Protein AF-A0A965U4A7-F1 (afdb_monomer_lite)

Secondary structure (DSSP, 8-state):
--HHHHHHHHHHHHHHHHHTT-S-TTTT-----SSSPPPPHHHHHHHHH--SSS-HHHHHHHHHHHHHHHHHHHHHS-HHHHHHHHHHHGGG---SS-HHHHHHHHHHHHHS--SS-----SSPTTSEEEEEETTEEEEEE-HHHHHHHHHHHHH---SPP-----PPPPS-SS-SS---EE-TTS-EE-EETTEE---PPPPS------TT-EEEETTEEEEE-TTS-EE-TT--EEE-TTS-----

Foldseek 3Di:
DAPVLLVQLLVLQLVVCVVVVNPDSNVQRDDDHPDDDDHDPSSLVSSLPRDPPDHVVVSVVSVQVSVFVVVVVLLVDDPVVVVVVCVVCVVVDDDPQDPVNVVVVVVVVSVPPDPTDDDDDPPDPPQWDWDDDLNDIDTHGDPQVSVQVVCCVPPVDNPRPDPPPPDDDDPDDQDPDWDWDADPVRDIWTDDPRDGDPDHDDDSDPPPQDFFDWDADPNFIWGQHPQRFTAGPVRDGPGHHPRDDDDD

Sequence (248 aa):
MSAEEISAANDCIAGLNKQRGIADLWDGFIFAEAGNVKLTGKQALGYSRIRKIDSDFSRGKRQFKVLNAVFAQFKAAGLSKQYKLLDKILPLVETDITNARILECATNALSLNTKGLLYYRVPVEGLYKSGKWERSFVFLMDMPANALALHQFLFDSQEEADEAKVLSPGASLPPRTPSIYLGEDGNYYSYATGQIVPGQTPDPAQADAYVGQTYTVNGVTVTVDAAGNLVDQSGNIVAAAGTWQFQQ

Radius of gyration: 25.96 Å; chains: 1; bounding box: 80×44×46 Å

pLDDT: mean 70.94, std 19.44, range [30.75, 94.5]

Structure (mmCIF, N/CA/C/O backbone):
data_AF-A0A965U4A7-F1
#
_entry.id   AF-A0A965U4A7-F1
#
loop_
_atom_site.group_PDB
_atom_site.id
_atom_site.type_symbol
_atom_site.label_atom_id
_atom_site.label_alt_id
_atom_site.label_comp_id
_atom_site.label_asym_id
_atom_site.label_entity_id
_atom_site.label_seq_id
_atom_site.pdbx_PDB_ins_code
_atom_site.Cartn_x
_atom_site.Cartn_y
_atom_site.Cartn_z
_atom_site.occupancy
_atom_site.B_iso_or_equiv
_atom_site.auth_seq_id
_atom_site.auth_comp_id
_atom_site.auth_asym_id
_atom_site.auth_atom_id
_atom_site.pdbx_PDB_model_num
ATOM 1 N N . MET A 1 1 ? -7.671 1.312 -14.589 1.00 87.69 1 MET A N 1
ATOM 2 C CA . MET A 1 1 ? -6.253 1.149 -14.934 1.00 87.69 1 MET A CA 1
ATOM 3 C C . MET A 1 1 ? -6.071 1.654 -16.343 1.00 87.69 1 MET A C 1
ATOM 5 O O . MET A 1 1 ? -6.941 1.358 -17.155 1.00 87.69 1 MET A O 1
ATOM 9 N N . SER A 1 2 ? -5.028 2.430 -16.619 1.00 90.88 2 SER A N 1
ATOM 10 C CA . SER A 1 2 ? -4.672 2.803 -17.995 1.00 90.88 2 SER A CA 1
ATOM 11 C C . SER A 1 2 ? -3.930 1.663 -18.708 1.00 90.88 2 SER A C 1
ATOM 13 O O . SER A 1 2 ? -3.526 0.688 -18.068 1.00 90.88 2 SER A O 1
ATOM 15 N N . ALA A 1 3 ? -3.747 1.776 -20.026 1.00 89.50 3 ALA A N 1
ATOM 16 C CA . ALA A 1 3 ? -2.963 0.810 -20.797 1.00 89.50 3 ALA A CA 1
ATOM 17 C C . ALA A 1 3 ? -1.492 0.784 -20.336 1.00 89.50 3 ALA A C 1
ATOM 19 O O . ALA A 1 3 ? -0.894 -0.283 -20.194 1.00 89.50 3 ALA A O 1
ATOM 20 N N . GLU A 1 4 ? -0.938 1.949 -20.000 1.00 90.31 4 GLU A N 1
ATOM 21 C CA . GLU A 1 4 ? 0.413 2.104 -19.455 1.00 90.31 4 GLU A CA 1
ATOM 22 C C . GLU A 1 4 ? 0.537 1.440 -18.079 1.00 90.31 4 GLU A C 1
ATOM 24 O O . GLU A 1 4 ? 1.529 0.765 -17.807 1.00 90.31 4 GLU A O 1
ATOM 29 N N . GLU A 1 5 ? -0.480 1.568 -17.218 1.00 90.69 5 GLU A N 1
ATOM 30 C CA . GLU A 1 5 ? -0.511 0.881 -15.921 1.00 90.69 5 GLU A CA 1
ATOM 31 C C . GLU A 1 5 ? -0.576 -0.642 -16.076 1.00 90.69 5 GLU A C 1
ATOM 33 O O . GLU A 1 5 ? 0.037 -1.357 -15.285 1.00 90.69 5 GLU A O 1
ATOM 38 N N . ILE A 1 6 ? -1.298 -1.148 -17.080 1.00 88.81 6 ILE A N 1
ATOM 39 C CA . ILE A 1 6 ? -1.367 -2.585 -17.384 1.00 88.81 6 ILE A CA 1
ATOM 40 C C . ILE A 1 6 ? 0.005 -3.092 -17.839 1.00 88.81 6 ILE A C 1
ATOM 42 O O . ILE A 1 6 ? 0.506 -4.075 -17.290 1.00 88.81 6 ILE A O 1
ATOM 46 N N . SER A 1 7 ? 0.651 -2.387 -18.772 1.00 90.44 7 SER A N 1
ATOM 47 C CA . SER A 1 7 ? 2.000 -2.731 -19.233 1.00 90.44 7 SER A CA 1
ATOM 48 C C . SER A 1 7 ? 3.012 -2.704 -18.084 1.00 90.44 7 SER A C 1
ATOM 50 O O . SER A 1 7 ? 3.744 -3.667 -17.870 1.00 90.44 7 SER A O 1
ATOM 52 N N . ALA A 1 8 ? 3.017 -1.636 -17.282 1.00 88.81 8 ALA A N 1
ATOM 53 C CA . ALA A 1 8 ? 3.949 -1.495 -16.169 1.00 8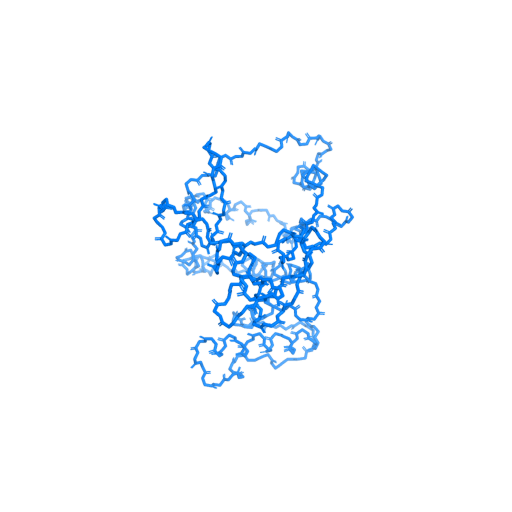8.81 8 ALA A CA 1
ATOM 54 C C . ALA A 1 8 ? 3.681 -2.499 -15.033 1.00 88.81 8 ALA A C 1
ATOM 56 O O . ALA A 1 8 ? 4.618 -2.936 -14.358 1.00 88.81 8 ALA A O 1
ATOM 57 N N . ALA A 1 9 ? 2.422 -2.893 -14.811 1.00 89.12 9 ALA A N 1
ATOM 58 C CA . ALA A 1 9 ? 2.091 -3.979 -13.892 1.00 89.12 9 ALA A CA 1
ATOM 59 C C . ALA A 1 9 ? 2.662 -5.313 -14.392 1.00 89.12 9 ALA A C 1
ATOM 61 O O . ALA A 1 9 ? 3.245 -6.045 -13.592 1.00 89.12 9 ALA A O 1
ATOM 62 N N . ASN A 1 10 ? 2.552 -5.606 -15.692 1.00 87.31 10 ASN A N 1
ATOM 63 C CA . ASN A 1 10 ? 3.102 -6.822 -16.298 1.00 87.31 10 ASN A CA 1
ATOM 64 C C . ASN A 1 10 ? 4.632 -6.877 -16.182 1.00 87.31 10 ASN A C 1
ATOM 66 O O . ASN A 1 10 ? 5.166 -7.913 -15.785 1.00 87.31 10 ASN A O 1
ATOM 70 N N . ASP A 1 11 ? 5.334 -5.756 -16.365 1.00 88.88 11 ASP A N 1
ATOM 71 C CA . ASP A 1 11 ? 6.777 -5.671 -16.089 1.00 88.88 11 ASP A CA 1
ATOM 72 C C . ASP A 1 11 ? 7.112 -6.027 -14.629 1.00 88.88 11 ASP A C 1
ATOM 74 O O . ASP A 1 11 ? 8.058 -6.771 -14.346 1.00 88.88 11 ASP A O 1
ATOM 78 N N . CYS A 1 12 ? 6.323 -5.521 -13.673 1.00 88.06 12 CYS A N 1
ATOM 79 C CA . CYS A 1 12 ? 6.504 -5.843 -12.255 1.00 88.06 12 CYS A CA 1
ATOM 80 C C . CYS A 1 12 ? 6.234 -7.330 -11.966 1.00 88.06 12 CYS A C 1
ATOM 82 O O . CYS A 1 12 ? 6.925 -7.931 -11.137 1.00 88.06 12 CYS A O 1
ATOM 84 N N . ILE A 1 13 ? 5.253 -7.929 -12.647 1.00 84.94 13 ILE A N 1
ATOM 85 C CA . ILE A 1 13 ? 4.908 -9.352 -12.537 1.00 84.94 13 ILE A CA 1
ATOM 86 C C . ILE A 1 13 ? 6.029 -10.227 -13.109 1.00 84.94 13 ILE A C 1
ATOM 88 O O . ILE A 1 13 ? 6.439 -11.186 -12.456 1.00 84.94 13 ILE A O 1
ATOM 92 N N . ALA A 1 14 ? 6.597 -9.865 -14.260 1.00 80.00 14 ALA A N 1
ATOM 93 C CA . ALA A 1 14 ? 7.742 -10.564 -14.835 1.00 80.00 14 ALA A CA 1
ATOM 94 C C . ALA A 1 14 ? 8.952 -10.536 -13.890 1.00 80.00 14 ALA A C 1
ATOM 96 O O . ALA A 1 14 ? 9.585 -11.564 -13.645 1.00 80.00 14 ALA A O 1
ATOM 97 N N . GLY A 1 15 ? 9.238 -9.378 -13.285 1.00 85.88 15 GLY A N 1
ATOM 98 C CA . GLY A 1 15 ? 10.291 -9.252 -12.275 1.00 85.88 15 GLY A CA 1
ATOM 99 C C . GLY A 1 15 ? 10.059 -10.153 -11.055 1.00 85.88 15 GLY A C 1
ATOM 100 O O . GLY A 1 15 ? 10.990 -10.804 -10.582 1.00 85.88 15 GLY A O 1
ATOM 101 N N . LEU A 1 16 ? 8.815 -10.239 -10.573 1.00 85.50 16 LEU A N 1
ATOM 102 C CA . LEU A 1 16 ? 8.413 -11.154 -9.498 1.00 85.50 16 LEU A CA 1
ATOM 103 C C . LEU A 1 16 ? 8.611 -12.626 -9.874 1.00 85.50 16 LEU A C 1
ATOM 105 O O . LEU A 1 16 ? 9.109 -13.401 -9.060 1.00 85.50 16 LEU A O 1
ATOM 109 N N . ASN A 1 17 ? 8.238 -13.003 -11.095 1.00 81.44 17 ASN A N 1
ATOM 110 C CA . ASN A 1 17 ? 8.385 -14.367 -11.599 1.00 81.44 17 ASN A CA 1
ATOM 111 C C . ASN A 1 17 ? 9.852 -14.772 -11.679 1.00 81.44 17 ASN A C 1
ATOM 113 O O . ASN A 1 17 ? 10.222 -15.832 -11.177 1.00 81.44 17 ASN A O 1
ATOM 117 N N . LYS A 1 18 ? 10.701 -13.867 -12.177 1.00 85.75 18 LYS A N 1
ATOM 118 C CA . LYS A 1 18 ? 12.152 -14.055 -12.199 1.00 85.75 18 LYS A CA 1
ATOM 119 C C . LYS A 1 18 ? 12.724 -14.263 -10.794 1.00 85.75 18 LYS A C 1
ATOM 121 O O . LYS A 1 18 ? 13.500 -15.187 -10.587 1.00 85.75 18 LYS A O 1
ATOM 126 N N . GLN A 1 19 ? 12.321 -13.444 -9.818 1.00 86.81 19 GLN A N 1
ATOM 127 C CA . GLN A 1 19 ? 12.772 -13.573 -8.422 1.00 86.81 19 GLN A CA 1
ATOM 128 C C . GLN A 1 19 ? 12.348 -14.895 -7.771 1.00 86.81 19 GLN A C 1
ATOM 130 O O . GLN A 1 19 ? 13.031 -15.385 -6.879 1.00 86.81 19 GLN A O 1
ATOM 135 N N . ARG A 1 20 ? 11.220 -15.463 -8.205 1.00 84.38 20 ARG A N 1
ATOM 136 C CA . ARG A 1 20 ? 10.674 -16.720 -7.682 1.00 84.38 20 ARG A CA 1
ATOM 137 C C . ARG A 1 20 ? 11.109 -17.958 -8.471 1.00 84.38 20 ARG A C 1
ATOM 139 O O . ARG A 1 20 ? 10.659 -19.047 -8.139 1.00 84.38 20 ARG A O 1
ATOM 146 N N . GLY A 1 21 ? 11.944 -17.805 -9.502 1.00 85.94 21 GLY A N 1
ATOM 147 C CA . GLY A 1 21 ? 12.388 -18.919 -10.346 1.00 85.94 21 GLY A CA 1
ATOM 148 C C . GLY A 1 21 ? 11.281 -19.529 -11.214 1.00 85.94 21 GLY A C 1
ATOM 149 O O . GLY A 1 21 ? 11.371 -20.693 -11.589 1.00 85.94 21 GLY A O 1
ATOM 150 N N . ILE A 1 22 ? 10.225 -18.772 -11.522 1.00 82.81 22 ILE A N 1
ATOM 151 C CA . ILE A 1 22 ? 9.152 -19.220 -12.417 1.00 82.81 22 ILE A CA 1
ATOM 152 C C . ILE A 1 22 ? 9.666 -19.138 -13.860 1.00 82.81 22 ILE A C 1
ATOM 154 O O . ILE A 1 22 ? 10.126 -18.077 -14.282 1.00 82.81 22 ILE A O 1
ATOM 158 N N . ALA A 1 23 ? 9.583 -20.249 -14.601 1.00 81.88 23 ALA A N 1
ATOM 159 C CA . ALA A 1 23 ? 10.085 -20.351 -15.975 1.00 81.88 23 ALA A CA 1
ATOM 160 C C . ALA A 1 23 ? 9.389 -19.361 -16.923 1.00 81.88 23 ALA A C 1
ATOM 162 O O . ALA A 1 23 ? 10.040 -18.631 -17.670 1.00 81.88 23 ALA A O 1
ATOM 163 N N . ASP A 1 24 ? 8.064 -19.287 -16.826 1.00 89.00 24 ASP A N 1
ATOM 164 C CA . ASP A 1 24 ? 7.234 -18.425 -17.655 1.00 89.00 24 ASP A CA 1
ATOM 165 C C . ASP A 1 24 ? 7.068 -17.043 -17.018 1.00 89.00 24 ASP A C 1
ATOM 167 O O . ASP A 1 24 ? 6.239 -16.826 -16.131 1.00 89.00 24 ASP A O 1
ATOM 171 N N . LEU A 1 25 ? 7.841 -16.061 -17.488 1.00 83.56 25 LEU A N 1
ATOM 172 C CA . LEU A 1 25 ? 7.771 -14.695 -16.953 1.00 83.56 25 LEU A CA 1
ATOM 173 C C . LEU A 1 25 ? 6.409 -14.030 -17.183 1.00 83.56 25 LEU A C 1
ATOM 175 O O . LEU A 1 25 ? 6.031 -13.163 -16.397 1.00 83.56 25 LEU A O 1
ATOM 179 N N . TRP A 1 26 ? 5.667 -14.461 -18.204 1.00 82.31 26 TRP A N 1
ATOM 180 C CA . TRP A 1 26 ? 4.305 -14.009 -18.496 1.00 82.31 26 TRP A CA 1
ATOM 181 C C . TRP A 1 26 ? 3.232 -14.625 -17.590 1.00 82.31 26 TRP A C 1
ATOM 183 O O . TRP A 1 26 ? 2.070 -14.221 -17.665 1.00 82.31 26 TRP A O 1
ATOM 193 N N . ASP A 1 27 ? 3.580 -15.584 -16.722 1.00 83.81 27 ASP A N 1
ATOM 194 C CA . ASP A 1 27 ? 2.613 -16.194 -15.813 1.00 83.81 27 ASP A CA 1
ATOM 195 C C . ASP A 1 27 ? 1.935 -15.122 -14.940 1.00 83.81 27 ASP A C 1
ATOM 197 O O . ASP A 1 27 ? 2.587 -14.385 -14.189 1.00 83.81 27 ASP A O 1
ATOM 201 N N . GLY A 1 28 ? 0.606 -15.050 -15.008 1.00 86.50 28 GLY A N 1
ATOM 202 C CA . GLY A 1 28 ? -0.205 -14.092 -14.260 1.00 86.50 28 GLY A CA 1
ATOM 203 C C . GLY A 1 28 ? -0.256 -12.675 -14.834 1.00 86.50 28 GLY A C 1
ATOM 204 O O . GLY A 1 28 ? -0.703 -11.775 -14.120 1.00 86.50 28 GLY A O 1
ATOM 205 N N . PHE A 1 29 ? 0.169 -12.459 -16.082 1.00 91.69 29 PHE A N 1
ATOM 206 C CA . PHE A 1 29 ? -0.019 -11.183 -16.778 1.00 91.69 29 PHE A CA 1
ATOM 207 C C . PHE A 1 29 ? -1.492 -10.764 -16.850 1.00 91.69 29 PHE A C 1
ATOM 209 O O . PHE A 1 29 ? -2.424 -11.568 -16.767 1.00 91.69 29 PHE A O 1
ATOM 216 N N . ILE A 1 30 ? -1.696 -9.458 -16.959 1.00 90.31 30 ILE A N 1
ATOM 217 C CA . ILE A 1 30 ? -2.990 -8.819 -17.142 1.00 90.31 30 ILE A CA 1
ATOM 218 C C . ILE A 1 30 ? -3.231 -8.692 -18.647 1.00 90.31 30 ILE A C 1
ATOM 220 O O . ILE A 1 30 ? -2.517 -7.957 -19.329 1.00 90.31 30 ILE A O 1
ATOM 224 N N . PHE A 1 31 ? -4.258 -9.385 -19.134 1.00 90.06 31 PHE A N 1
ATOM 225 C CA . PHE A 1 31 ? -4.763 -9.293 -20.504 1.00 90.06 31 PHE A CA 1
ATOM 226 C C . PHE A 1 31 ? -6.168 -8.691 -20.465 1.00 90.06 31 PHE A C 1
ATOM 228 O O . PHE A 1 31 ? -7.171 -9.398 -20.525 1.00 90.06 31 PHE A O 1
ATOM 235 N N . ALA A 1 32 ? -6.238 -7.382 -20.248 1.00 89.00 32 ALA A N 1
ATOM 236 C CA . ALA A 1 32 ? -7.487 -6.637 -20.176 1.00 89.00 32 ALA A CA 1
ATOM 237 C C . ALA A 1 32 ? -7.324 -5.289 -20.879 1.00 89.00 32 ALA A C 1
ATOM 239 O O . ALA A 1 32 ? -6.210 -4.778 -20.989 1.00 89.00 32 ALA A O 1
ATOM 240 N N . GLU A 1 33 ? -8.433 -4.708 -21.323 1.00 89.81 33 GLU A N 1
ATOM 241 C CA . GLU A 1 33 ? -8.446 -3.332 -21.812 1.00 89.81 33 GLU A CA 1
ATOM 242 C C . GLU A 1 33 ? -8.356 -2.332 -20.652 1.00 89.81 33 GLU A C 1
ATOM 244 O O . GLU A 1 33 ? -8.641 -2.646 -19.489 1.00 89.81 33 GLU A O 1
ATOM 249 N N . ALA A 1 34 ? -7.953 -1.102 -20.975 1.00 90.06 34 ALA A N 1
ATOM 250 C CA . ALA A 1 34 ? -7.945 -0.012 -20.013 1.00 90.06 34 ALA A CA 1
ATOM 251 C C . ALA A 1 34 ? -9.359 0.222 -19.449 1.00 90.06 34 ALA A C 1
ATOM 253 O O . ALA A 1 34 ? -10.352 0.207 -20.169 1.00 90.06 34 ALA A O 1
ATOM 254 N N . GLY A 1 35 ? -9.451 0.459 -18.140 1.00 91.44 35 GLY A N 1
ATOM 255 C CA . GLY A 1 35 ? -10.722 0.663 -17.444 1.00 91.44 35 GLY A CA 1
ATOM 256 C C . GLY A 1 35 ? -10.806 -0.068 -16.107 1.00 91.44 35 GLY A C 1
ATOM 257 O O . GLY A 1 35 ? -9.836 -0.116 -15.338 1.00 91.44 35 GLY A O 1
ATOM 258 N N . ASN A 1 36 ? -11.986 -0.601 -15.796 1.00 91.62 36 ASN A N 1
ATOM 259 C CA . ASN A 1 36 ? -12.246 -1.326 -14.554 1.00 91.62 36 ASN A CA 1
ATOM 260 C C . ASN A 1 36 ? -11.796 -2.785 -14.677 1.00 91.62 36 ASN A C 1
ATOM 262 O O . ASN A 1 36 ? -12.562 -3.660 -15.068 1.00 91.62 36 ASN A O 1
ATOM 266 N N . VAL A 1 37 ? -10.539 -3.036 -14.313 1.00 92.56 37 VAL A N 1
ATOM 267 C CA . VAL A 1 37 ? -9.922 -4.365 -14.374 1.00 92.56 37 VAL A CA 1
ATOM 268 C C . VAL A 1 37 ? -10.019 -5.058 -13.015 1.00 92.56 37 VAL A C 1
ATOM 270 O O . VAL A 1 37 ? -9.617 -4.501 -11.991 1.00 92.56 37 VAL A O 1
ATOM 273 N N . LYS A 1 38 ? -10.522 -6.296 -13.001 1.00 92.81 38 LYS A N 1
ATOM 274 C CA . LYS A 1 38 ? -10.508 -7.161 -11.817 1.00 92.81 38 LYS A CA 1
ATOM 275 C C . LYS A 1 38 ? -9.167 -7.888 -11.734 1.00 92.81 38 LYS A C 1
ATOM 277 O O . LYS A 1 38 ? -8.838 -8.670 -12.618 1.00 92.81 38 LYS A O 1
ATOM 282 N N . LEU A 1 39 ? -8.423 -7.645 -10.658 1.00 94.19 39 LEU A N 1
ATOM 283 C CA . LEU A 1 39 ? -7.078 -8.189 -10.470 1.00 94.19 39 LEU A CA 1
ATOM 284 C C . LEU A 1 39 ? -7.074 -9.405 -9.538 1.00 94.19 39 LEU A C 1
ATOM 286 O O . LEU A 1 39 ? -7.790 -9.441 -8.536 1.00 94.19 39 LEU A O 1
ATOM 290 N N . THR A 1 40 ? -6.215 -10.377 -9.838 1.00 93.25 40 THR A N 1
ATOM 291 C CA . THR A 1 40 ? -5.794 -11.418 -8.888 1.00 93.25 40 THR A CA 1
ATOM 292 C C . THR A 1 40 ? -4.798 -10.854 -7.869 1.00 93.25 40 THR A C 1
ATOM 294 O O . THR A 1 40 ? -4.260 -9.764 -8.054 1.00 93.25 40 THR A O 1
ATOM 297 N N . GLY A 1 41 ? -4.484 -11.600 -6.802 1.00 90.06 41 GLY A N 1
ATOM 298 C CA . GLY A 1 41 ? -3.503 -11.155 -5.799 1.00 90.06 41 GLY A CA 1
ATOM 299 C C . GLY A 1 41 ? -2.116 -10.864 -6.391 1.00 90.06 41 GLY A C 1
ATOM 300 O O . GLY A 1 41 ? -1.495 -9.856 -6.056 1.00 90.06 41 GLY A O 1
ATOM 301 N N . LYS A 1 42 ? -1.661 -11.693 -7.340 1.00 90.81 42 LYS A N 1
ATOM 302 C CA . LYS A 1 42 ? -0.393 -11.497 -8.060 1.00 90.81 42 LYS A CA 1
ATOM 303 C C . LYS A 1 42 ? -0.412 -10.222 -8.908 1.00 90.81 42 LYS A C 1
ATOM 305 O O . LYS A 1 42 ? 0.539 -9.446 -8.875 1.00 90.81 42 LYS A O 1
ATOM 310 N N . GLN A 1 43 ? -1.517 -9.976 -9.606 1.00 93.50 43 GLN A N 1
ATOM 311 C CA . GLN A 1 43 ? -1.695 -8.786 -10.437 1.00 93.50 43 GLN A CA 1
ATOM 312 C C . GLN A 1 43 ? -1.836 -7.507 -9.600 1.00 93.50 43 GLN A C 1
ATOM 314 O O . GLN A 1 43 ? -1.245 -6.486 -9.939 1.00 93.50 43 GLN A O 1
ATOM 319 N N . ALA A 1 44 ? -2.550 -7.564 -8.472 1.00 94.50 44 ALA A N 1
ATOM 320 C CA . ALA A 1 44 ? -2.675 -6.451 -7.533 1.00 94.50 44 ALA A CA 1
ATOM 321 C C . ALA A 1 44 ? -1.321 -6.072 -6.912 1.00 94.50 44 ALA A C 1
ATOM 323 O O . ALA A 1 44 ? -1.026 -4.886 -6.768 1.00 94.50 44 ALA A O 1
ATOM 324 N N . LEU A 1 45 ? -0.473 -7.064 -6.608 1.00 91.88 45 LEU A N 1
ATOM 325 C CA . LEU A 1 45 ? 0.908 -6.837 -6.176 1.00 91.88 45 LEU A CA 1
ATOM 326 C C . LEU A 1 45 ? 1.765 -6.216 -7.289 1.00 91.88 45 LEU A C 1
ATOM 328 O O . LEU A 1 45 ? 2.553 -5.313 -7.023 1.00 91.88 45 LEU A O 1
ATOM 332 N N . GLY A 1 46 ? 1.615 -6.670 -8.537 1.00 90.19 46 GLY A N 1
ATOM 333 C CA . GLY A 1 46 ? 2.267 -6.043 -9.690 1.00 90.19 46 GLY A CA 1
ATOM 334 C C . GLY A 1 46 ? 1.885 -4.568 -9.825 1.00 90.19 46 GLY A C 1
ATOM 335 O O . GLY A 1 46 ? 2.754 -3.701 -9.888 1.00 90.19 46 GLY A O 1
ATOM 336 N N . TYR A 1 47 ? 0.584 -4.278 -9.765 1.00 93.56 47 TYR A N 1
ATOM 337 C CA . TYR A 1 47 ? 0.032 -2.927 -9.851 1.00 93.56 47 TYR A CA 1
ATOM 338 C C . TYR A 1 47 ? 0.502 -2.001 -8.714 1.00 93.56 47 TYR A C 1
ATOM 340 O O . TYR A 1 47 ? 0.861 -0.849 -8.958 1.00 93.56 47 TYR A O 1
ATOM 348 N N . SER A 1 48 ? 0.560 -2.490 -7.471 1.00 92.81 48 SER A N 1
ATOM 349 C CA . SER A 1 48 ? 0.999 -1.689 -6.318 1.00 92.81 48 SER A CA 1
ATOM 350 C C . SER A 1 48 ? 2.509 -1.404 -6.294 1.00 92.81 48 SER A C 1
ATOM 352 O O . SER A 1 48 ? 2.952 -0.484 -5.601 1.00 92.81 48 SER A O 1
ATOM 354 N N . ARG A 1 49 ? 3.307 -2.164 -7.058 1.00 89.50 49 ARG A N 1
ATOM 355 C CA . ARG A 1 49 ? 4.772 -2.027 -7.147 1.00 89.50 49 ARG A CA 1
ATOM 356 C C . ARG A 1 49 ? 5.260 -1.119 -8.275 1.00 89.50 49 ARG A C 1
ATOM 358 O O . ARG A 1 49 ? 6.455 -0.816 -8.305 1.00 89.50 49 ARG A O 1
ATOM 365 N N . ILE A 1 50 ? 4.377 -0.676 -9.169 1.00 86.56 50 ILE A N 1
ATOM 366 C CA . ILE A 1 50 ? 4.736 0.175 -10.309 1.00 86.56 50 ILE A CA 1
ATOM 367 C C . ILE A 1 50 ? 5.487 1.431 -9.836 1.00 86.56 50 ILE A C 1
ATOM 369 O O . ILE A 1 50 ? 4.955 2.215 -9.047 1.00 86.56 50 ILE A O 1
ATOM 373 N N . ARG A 1 51 ? 6.709 1.619 -10.359 1.00 77.94 51 ARG A N 1
ATOM 374 C CA . ARG A 1 51 ? 7.598 2.765 -10.075 1.00 77.94 51 ARG A CA 1
ATOM 375 C C . ARG A 1 51 ? 8.003 3.570 -11.318 1.00 77.94 51 ARG A C 1
ATOM 377 O O . ARG A 1 51 ? 8.411 4.710 -11.182 1.00 77.94 51 ARG A O 1
ATOM 384 N N . LYS A 1 52 ? 7.969 2.968 -12.513 1.00 71.25 52 LYS A N 1
ATOM 385 C CA . LYS A 1 52 ? 8.615 3.530 -13.716 1.00 71.25 52 LYS A CA 1
ATOM 386 C C . LYS A 1 52 ? 7.800 4.595 -14.450 1.00 71.25 52 LYS A C 1
ATOM 388 O O . LYS A 1 52 ? 8.383 5.349 -15.215 1.00 71.25 52 LYS A O 1
ATOM 393 N N . ILE A 1 53 ? 6.484 4.625 -14.258 1.00 74.62 53 ILE A N 1
ATOM 394 C CA . ILE A 1 53 ? 5.596 5.489 -15.049 1.00 74.62 53 ILE A CA 1
ATOM 395 C C . ILE A 1 53 ? 5.340 6.851 -14.391 1.00 74.62 53 ILE A C 1
ATOM 397 O O . ILE A 1 53 ? 4.757 7.718 -15.032 1.00 74.62 53 ILE A O 1
ATOM 401 N N . ASP A 1 54 ? 5.735 7.046 -13.125 1.00 75.56 54 ASP A N 1
ATOM 402 C CA . ASP A 1 54 ? 5.412 8.249 -12.348 1.00 75.56 54 ASP A CA 1
ATOM 403 C C . ASP A 1 54 ? 6.230 8.382 -11.038 1.00 75.56 54 ASP A C 1
ATOM 405 O O . ASP A 1 54 ? 7.316 7.822 -10.888 1.00 75.56 54 ASP A O 1
ATOM 409 N N . SER A 1 55 ? 5.716 9.185 -10.097 1.00 80.19 55 SER A N 1
ATOM 410 C CA . SER A 1 55 ? 6.306 9.485 -8.792 1.00 80.19 55 SER A CA 1
ATOM 411 C C . SER A 1 55 ? 5.957 8.466 -7.702 1.00 80.19 55 SER A C 1
ATOM 413 O O . SER A 1 55 ? 4.922 7.797 -7.733 1.00 80.19 55 SER A O 1
ATOM 415 N N . ASP A 1 56 ? 6.769 8.433 -6.642 1.00 81.81 56 ASP A N 1
ATOM 416 C CA . ASP A 1 56 ? 6.499 7.601 -5.461 1.00 81.81 56 ASP A CA 1
ATOM 417 C C . ASP A 1 56 ? 5.135 7.902 -4.810 1.00 81.81 56 ASP A C 1
ATOM 419 O O . ASP A 1 56 ? 4.441 7.009 -4.327 1.00 81.81 56 ASP A O 1
ATOM 423 N N . PHE A 1 57 ? 4.677 9.150 -4.903 1.00 84.88 57 PHE A N 1
ATOM 424 C CA . PHE A 1 57 ? 3.344 9.538 -4.448 1.00 84.88 57 PHE A CA 1
ATOM 425 C C . PHE A 1 57 ? 2.226 8.860 -5.239 1.00 84.88 57 PHE A C 1
ATOM 427 O O . PHE A 1 57 ? 1.207 8.472 -4.669 1.00 84.88 57 PHE A O 1
ATOM 434 N N . SER A 1 58 ? 2.408 8.689 -6.546 1.00 86.81 58 SER A N 1
ATOM 435 C CA . SER A 1 58 ? 1.440 7.996 -7.399 1.00 86.81 58 SER A CA 1
ATOM 436 C C . SER A 1 58 ? 1.420 6.498 -7.095 1.00 86.81 58 SER A C 1
ATOM 438 O O . SER A 1 58 ? 0.349 5.889 -7.037 1.00 86.81 58 SER A O 1
ATOM 440 N N . ARG A 1 59 ? 2.580 5.919 -6.762 1.00 89.19 59 ARG A N 1
ATOM 441 C CA . ARG A 1 59 ? 2.667 4.566 -6.198 1.00 89.19 59 ARG A CA 1
ATOM 442 C C . ARG A 1 59 ? 1.905 4.447 -4.873 1.00 89.19 59 ARG A C 1
ATOM 444 O O . ARG A 1 59 ? 1.097 3.529 -4.736 1.00 89.19 59 ARG A O 1
ATOM 451 N N . GLY A 1 60 ? 2.064 5.398 -3.952 1.00 90.06 60 GLY A N 1
ATOM 452 C CA . GLY A 1 60 ? 1.284 5.461 -2.710 1.00 90.06 60 GLY A CA 1
ATOM 453 C C . GLY A 1 60 ? -0.230 5.541 -2.956 1.00 90.06 60 GLY A C 1
ATOM 454 O O . GLY A 1 60 ? -1.005 4.808 -2.342 1.00 90.06 60 GLY A O 1
ATOM 455 N N . LYS A 1 61 ? -0.673 6.347 -3.931 1.00 90.12 61 LYS A N 1
ATOM 456 C CA . LYS A 1 61 ? -2.087 6.402 -4.351 1.00 90.12 61 LYS A CA 1
ATOM 457 C C . LYS A 1 61 ? -2.588 5.060 -4.893 1.00 90.12 61 LYS A C 1
ATOM 459 O O . LYS A 1 61 ? -3.712 4.658 -4.591 1.00 90.12 61 LYS A O 1
ATOM 464 N N . ARG A 1 62 ? -1.777 4.332 -5.670 1.00 92.38 62 ARG A N 1
ATOM 465 C CA . ARG A 1 62 ? -2.135 2.985 -6.152 1.00 92.38 62 ARG A CA 1
ATOM 466 C C . ARG A 1 62 ? -2.239 1.972 -5.018 1.00 92.38 62 ARG A C 1
ATOM 468 O O . ARG A 1 62 ? -3.192 1.197 -5.007 1.00 92.38 62 ARG A O 1
ATOM 475 N N . GLN A 1 63 ? -1.315 2.002 -4.060 1.00 93.44 63 GLN A N 1
ATOM 476 C CA . GLN A 1 63 ? -1.379 1.162 -2.860 1.00 93.44 63 GLN A CA 1
ATOM 477 C C . GLN A 1 63 ? -2.663 1.434 -2.069 1.00 93.44 63 GLN A C 1
ATOM 479 O O . GLN A 1 63 ? -3.399 0.497 -1.761 1.00 93.44 63 GLN A O 1
ATOM 484 N N . PHE A 1 64 ? -3.001 2.708 -1.850 1.00 93.75 64 PHE A N 1
ATOM 485 C CA . PHE A 1 64 ? -4.264 3.089 -1.221 1.00 93.75 64 PHE A CA 1
ATOM 486 C C . PHE A 1 64 ? -5.483 2.605 -2.017 1.00 93.75 64 PHE A C 1
ATOM 488 O O . PHE A 1 64 ? -6.420 2.060 -1.441 1.00 93.75 64 PHE A O 1
ATOM 495 N N . LYS A 1 65 ? -5.471 2.727 -3.349 1.00 92.69 65 LYS A N 1
ATOM 496 C CA . LYS A 1 65 ? -6.556 2.230 -4.209 1.00 92.69 65 LYS A CA 1
ATOM 497 C C . LYS A 1 65 ? -6.761 0.720 -4.070 1.00 92.69 65 LYS A C 1
ATOM 499 O O . LYS A 1 65 ? -7.905 0.274 -4.029 1.00 92.69 65 LYS A O 1
ATOM 504 N N . VAL A 1 66 ? -5.678 -0.057 -3.977 1.00 94.00 66 VAL A N 1
ATOM 505 C CA . VAL A 1 66 ? -5.750 -1.504 -3.720 1.00 94.00 66 VAL A CA 1
ATOM 506 C C . VAL A 1 66 ? -6.356 -1.772 -2.341 1.00 94.00 66 VAL A C 1
ATOM 508 O O . VAL A 1 66 ? -7.306 -2.545 -2.254 1.00 94.00 66 VAL A O 1
ATOM 511 N N . LEU A 1 67 ? -5.880 -1.100 -1.287 1.00 92.38 67 LEU A N 1
ATOM 512 C CA . LEU A 1 67 ? -6.411 -1.262 0.074 1.00 92.38 67 LEU A CA 1
ATOM 513 C C . LEU A 1 67 ? -7.895 -0.893 0.167 1.00 92.38 67 LEU A C 1
ATOM 515 O O . LEU A 1 67 ? -8.688 -1.659 0.708 1.00 92.38 67 LEU A O 1
ATOM 519 N N . ASN A 1 68 ? -8.295 0.233 -0.423 1.00 91.62 68 ASN A N 1
ATOM 520 C CA . ASN A 1 68 ? -9.685 0.675 -0.438 1.00 91.62 68 ASN A CA 1
ATOM 521 C C . ASN A 1 68 ? -10.582 -0.297 -1.226 1.00 91.62 68 ASN A C 1
ATOM 523 O O . ASN A 1 68 ? -11.699 -0.586 -0.805 1.00 91.62 68 ASN A O 1
ATOM 527 N N . ALA A 1 69 ? -10.092 -0.869 -2.333 1.00 91.62 69 ALA A N 1
ATOM 528 C CA . ALA A 1 69 ? -10.822 -1.892 -3.084 1.00 91.62 69 ALA A CA 1
ATOM 529 C C . ALA A 1 69 ? -10.958 -3.216 -2.309 1.00 91.62 69 ALA A C 1
ATOM 531 O O . ALA A 1 69 ? -12.001 -3.868 -2.390 1.00 91.62 69 ALA A O 1
ATOM 532 N N . VAL A 1 70 ? -9.929 -3.612 -1.549 1.00 90.75 70 VAL A N 1
ATOM 533 C CA . VAL A 1 70 ? -9.986 -4.774 -0.646 1.00 90.75 70 VAL A CA 1
ATOM 534 C C . VAL A 1 70 ? -10.985 -4.518 0.481 1.00 90.75 70 VAL A C 1
ATOM 536 O O . VAL A 1 70 ? -11.835 -5.368 0.731 1.00 90.75 70 VAL A O 1
ATOM 539 N N . PHE A 1 71 ? -10.950 -3.337 1.104 1.00 88.25 71 PHE A N 1
ATOM 540 C CA . PHE A 1 71 ? -11.889 -2.946 2.156 1.00 88.25 71 PHE A CA 1
ATOM 541 C C . PHE A 1 71 ? -13.340 -2.925 1.657 1.00 88.25 71 PHE A C 1
ATOM 543 O O . PHE A 1 71 ? -14.222 -3.494 2.297 1.00 88.25 71 PHE A O 1
ATOM 550 N N . ALA A 1 72 ? -13.592 -2.351 0.477 1.00 88.06 72 ALA A N 1
ATOM 551 C CA . ALA A 1 72 ? -14.920 -2.338 -0.132 1.00 88.06 72 ALA A CA 1
ATOM 552 C C . ALA A 1 72 ? -15.447 -3.760 -0.405 1.00 88.06 72 ALA A C 1
ATOM 554 O O . ALA A 1 72 ? -16.599 -4.063 -0.092 1.00 88.06 72 ALA A O 1
ATOM 555 N N . GLN A 1 73 ? -14.604 -4.655 -0.933 1.00 88.50 73 GLN A N 1
ATOM 556 C CA . GLN A 1 73 ? -14.976 -6.059 -1.146 1.00 88.50 73 GLN A CA 1
ATOM 557 C C . GLN A 1 73 ? -15.184 -6.817 0.166 1.00 88.50 73 GLN A C 1
ATOM 559 O O . GLN A 1 73 ? -16.093 -7.640 0.250 1.00 88.50 73 GLN A O 1
ATOM 564 N N . PHE A 1 74 ? -14.377 -6.534 1.189 1.00 87.06 74 PHE A N 1
ATOM 565 C CA . PHE A 1 74 ? -14.543 -7.107 2.520 1.00 87.06 74 PHE A CA 1
ATOM 566 C C . PHE A 1 74 ? -15.887 -6.698 3.126 1.00 87.06 74 PHE A C 1
ATOM 568 O O . PHE A 1 74 ? -16.654 -7.567 3.529 1.00 87.06 74 PHE A O 1
ATOM 575 N N . LYS A 1 75 ? -16.222 -5.402 3.103 1.00 84.50 75 LYS A N 1
ATOM 576 C CA . LYS A 1 75 ? -17.495 -4.873 3.612 1.00 84.50 75 LYS A CA 1
ATOM 577 C C . LYS A 1 75 ? -18.709 -5.434 2.863 1.00 84.50 75 LYS A C 1
ATOM 579 O O . LYS A 1 75 ? -19.727 -5.710 3.484 1.00 84.50 75 LYS A O 1
ATOM 584 N N . ALA A 1 76 ? -18.598 -5.636 1.549 1.00 86.19 76 ALA A N 1
ATOM 585 C CA . ALA A 1 76 ? -19.662 -6.228 0.735 1.00 86.19 76 ALA A CA 1
ATOM 586 C C . ALA A 1 76 ? -19.791 -7.759 0.893 1.00 86.19 76 ALA A C 1
ATOM 588 O O . ALA A 1 76 ? -20.802 -8.339 0.494 1.00 86.19 76 ALA A O 1
ATOM 589 N N . ALA A 1 77 ? -18.776 -8.440 1.431 1.00 86.31 77 ALA A N 1
ATOM 590 C CA . ALA A 1 77 ? -18.813 -9.880 1.647 1.00 86.31 77 ALA A CA 1
ATOM 591 C C . ALA A 1 77 ? -19.662 -10.242 2.877 1.00 86.31 77 ALA A C 1
ATOM 593 O O . ALA A 1 77 ? -19.657 -9.543 3.882 1.00 86.31 77 ALA A O 1
ATOM 594 N N . GLY A 1 78 ? -20.360 -11.382 2.831 1.00 87.19 78 GLY A N 1
ATOM 595 C CA . GLY A 1 78 ? -21.104 -11.878 3.995 1.00 87.19 78 GLY A CA 1
ATOM 596 C C . GLY A 1 78 ? -20.187 -12.283 5.158 1.00 87.19 78 GLY A C 1
ATOM 597 O O . GLY A 1 78 ? -19.055 -12.720 4.930 1.00 87.19 78 GLY A O 1
ATOM 598 N N . LEU A 1 79 ? -20.710 -12.226 6.389 1.00 83.94 79 LEU A N 1
ATOM 599 C CA . LEU A 1 79 ? -19.978 -12.479 7.645 1.00 83.94 79 LEU A CA 1
ATOM 600 C C . LEU A 1 79 ? -19.114 -13.754 7.616 1.00 83.94 79 LEU A C 1
ATOM 602 O O . LEU A 1 79 ? -17.948 -13.734 8.000 1.00 83.94 79 LEU A O 1
ATOM 606 N N . SER A 1 80 ? -19.637 -14.863 7.079 1.00 87.12 80 SER A N 1
ATOM 607 C CA . SER A 1 80 ? -18.878 -16.121 6.970 1.00 87.12 80 SER A CA 1
ATOM 608 C C . SER A 1 80 ? -17.628 -15.997 6.082 1.00 87.12 80 SER A C 1
ATOM 610 O O . SER A 1 80 ? -16.579 -16.558 6.398 1.00 87.12 80 SER A O 1
ATOM 612 N N . LYS A 1 81 ? -17.708 -15.247 4.973 1.00 87.69 81 LYS A N 1
ATOM 613 C CA . LYS A 1 81 ? -16.561 -15.013 4.079 1.00 87.69 81 LYS A CA 1
ATOM 614 C C . LYS A 1 81 ? -15.550 -14.061 4.711 1.00 87.69 81 LYS A C 1
ATOM 616 O O . LYS A 1 81 ? -14.355 -14.284 4.548 1.00 87.69 81 LYS A O 1
ATOM 621 N N . GLN A 1 82 ? -16.021 -13.045 5.432 1.00 84.81 82 GLN A N 1
ATOM 622 C CA . GLN A 1 82 ? -15.165 -12.125 6.181 1.00 84.81 82 GLN A CA 1
ATOM 623 C C . GLN A 1 82 ? -14.344 -12.877 7.235 1.00 84.81 82 GLN A C 1
ATOM 625 O O . GLN A 1 82 ? -13.127 -12.728 7.276 1.00 84.81 82 GLN A O 1
ATOM 630 N N . TYR A 1 83 ? -14.982 -13.759 8.009 1.00 83.56 83 TYR A N 1
ATOM 631 C CA . TYR A 1 83 ? -14.295 -14.561 9.022 1.00 83.56 83 TYR A CA 1
ATOM 632 C C . TYR A 1 83 ? -13.242 -15.492 8.407 1.00 83.56 83 TYR A C 1
ATOM 634 O O . TYR A 1 83 ? -12.091 -15.493 8.829 1.00 83.56 83 TYR A O 1
ATOM 642 N N . LYS A 1 84 ? -13.596 -16.216 7.333 1.00 87.75 84 LYS A N 1
ATOM 643 C CA . LYS A 1 84 ? -12.643 -17.062 6.587 1.00 87.75 84 LYS A CA 1
ATOM 644 C C . LYS A 1 84 ? -11.476 -16.273 5.993 1.00 87.75 84 LYS A C 1
ATOM 646 O O . LYS A 1 84 ? -10.405 -16.836 5.785 1.00 87.75 84 LYS A O 1
ATOM 651 N N . LEU A 1 85 ? -11.689 -15.004 5.645 1.00 86.62 85 LEU A N 1
ATOM 652 C CA . LEU A 1 85 ? -10.620 -14.143 5.160 1.00 86.62 85 LEU A CA 1
ATOM 653 C C . LEU A 1 85 ? -9.667 -13.772 6.299 1.00 86.62 85 LEU A C 1
ATOM 655 O O . LEU A 1 85 ? -8.460 -13.902 6.126 1.00 86.62 85 LEU A O 1
ATOM 659 N N . LEU A 1 86 ? -10.203 -13.354 7.449 1.00 83.12 86 LEU A N 1
ATOM 660 C CA . LEU A 1 86 ? -9.402 -13.021 8.630 1.00 83.12 86 LEU A CA 1
ATOM 661 C C . LEU A 1 86 ? -8.572 -14.221 9.096 1.00 83.12 86 LEU A C 1
ATOM 663 O O . LEU A 1 86 ? -7.370 -14.080 9.277 1.00 83.12 86 LEU A O 1
ATOM 667 N N . ASP A 1 87 ? -9.175 -15.406 9.165 1.00 84.94 87 ASP A N 1
ATOM 668 C CA . ASP A 1 87 ? -8.494 -16.658 9.523 1.00 84.94 87 ASP A CA 1
ATOM 669 C C . ASP A 1 87 ? -7.282 -16.963 8.619 1.00 84.94 87 ASP A C 1
ATOM 671 O O . ASP A 1 87 ? -6.245 -17.433 9.076 1.00 84.94 87 ASP A O 1
ATOM 675 N N . LYS A 1 88 ? -7.364 -16.613 7.328 1.00 87.94 88 LYS A N 1
ATOM 676 C CA . LYS A 1 88 ? -6.259 -16.789 6.372 1.00 87.94 88 LYS A CA 1
ATOM 677 C C . LYS A 1 88 ? -5.217 -15.674 6.403 1.00 87.94 88 LYS A C 1
ATOM 679 O O . LYS A 1 88 ? -4.067 -15.930 6.060 1.00 87.94 88 LYS A O 1
ATOM 684 N N . ILE A 1 89 ? -5.618 -14.440 6.711 1.00 86.38 89 ILE A N 1
ATOM 685 C CA . ILE A 1 89 ? -4.738 -13.265 6.631 1.00 86.38 89 ILE A CA 1
ATOM 686 C C . ILE A 1 89 ? -3.992 -13.031 7.939 1.00 86.38 89 ILE A C 1
ATOM 688 O O . ILE A 1 89 ? -2.815 -12.696 7.882 1.00 86.38 89 ILE A O 1
ATOM 692 N N . LEU A 1 90 ? -4.634 -13.202 9.097 1.00 82.69 90 LEU A N 1
ATOM 693 C CA . LEU A 1 90 ? -4.015 -12.908 10.393 1.00 82.69 90 LEU A CA 1
ATOM 694 C C . LEU A 1 90 ? -2.693 -13.666 10.624 1.00 82.69 90 LEU A C 1
ATOM 696 O O . LEU A 1 90 ? -1.749 -13.025 11.071 1.00 82.69 90 LEU A O 1
ATOM 700 N N . PRO A 1 91 ? -2.537 -14.950 10.230 1.00 85.38 91 PRO A N 1
ATOM 701 C CA . PRO A 1 91 ? -1.248 -15.644 10.332 1.00 85.38 91 PRO A CA 1
ATOM 702 C C . PRO A 1 91 ? -0.131 -15.067 9.445 1.00 85.38 91 PRO A C 1
ATOM 704 O O . PRO A 1 91 ? 1.033 -15.408 9.623 1.00 85.38 91 PRO A O 1
ATOM 707 N N . LEU A 1 92 ? -0.473 -14.232 8.458 1.00 86.44 92 LEU A N 1
ATOM 708 C CA . LEU A 1 92 ? 0.474 -13.579 7.549 1.00 86.44 92 LEU A CA 1
ATOM 709 C C . LEU A 1 92 ? 0.873 -12.173 8.027 1.00 86.44 92 LEU A C 1
ATOM 711 O O . LEU A 1 92 ? 1.658 -11.508 7.348 1.00 86.44 92 LEU A O 1
ATOM 715 N N . VAL A 1 93 ? 0.315 -11.704 9.150 1.00 84.81 93 VAL A N 1
ATOM 716 C CA . VAL A 1 93 ? 0.521 -10.359 9.696 1.00 84.81 93 VAL A CA 1
ATOM 717 C C . VAL A 1 93 ? 1.226 -10.456 11.044 1.00 84.81 93 VAL A C 1
ATOM 719 O O . VAL A 1 93 ? 0.827 -11.211 11.922 1.00 84.81 93 VAL A O 1
ATOM 722 N N . GLU A 1 94 ? 2.267 -9.650 11.211 1.00 84.00 94 GLU A N 1
ATOM 723 C CA . GLU A 1 94 ? 2.971 -9.468 12.477 1.00 84.00 94 GLU A CA 1
ATOM 724 C C . GLU A 1 94 ? 2.489 -8.152 13.103 1.00 84.00 94 GLU A C 1
ATOM 726 O O . GLU A 1 94 ? 2.513 -7.110 12.446 1.00 84.00 94 GLU A O 1
ATOM 731 N N . THR A 1 95 ? 1.973 -8.201 14.333 1.00 83.75 95 THR A N 1
ATOM 732 C CA . THR A 1 95 ? 1.388 -7.042 15.024 1.00 83.75 95 THR A CA 1
ATOM 733 C C . THR A 1 95 ? 1.482 -7.198 16.540 1.00 83.75 95 THR A C 1
ATOM 735 O O . THR A 1 95 ? 1.486 -8.311 17.060 1.00 83.75 95 THR A O 1
ATOM 738 N N . ASP A 1 96 ? 1.547 -6.070 17.242 1.00 86.44 96 ASP A N 1
ATOM 739 C CA . ASP A 1 96 ? 1.442 -5.937 18.697 1.00 86.44 96 ASP A CA 1
ATOM 740 C C . ASP A 1 96 ? -0.016 -5.798 19.185 1.00 86.44 96 ASP A C 1
ATOM 742 O O . ASP A 1 96 ? -0.287 -5.797 20.387 1.00 86.44 96 ASP A O 1
ATOM 746 N N . ILE A 1 97 ? -0.979 -5.709 18.262 1.00 84.56 97 ILE A N 1
ATOM 747 C CA . ILE A 1 97 ? -2.402 -5.610 18.575 1.00 84.56 97 ILE A CA 1
ATOM 748 C C . ILE A 1 97 ? -2.930 -6.991 18.977 1.00 84.56 97 ILE A C 1
ATOM 750 O O . ILE A 1 97 ? -2.828 -7.965 18.233 1.00 84.56 97 ILE A O 1
ATOM 754 N N . THR A 1 98 ? -3.571 -7.075 20.143 1.00 86.56 98 THR A N 1
ATOM 755 C CA . THR A 1 98 ? -4.189 -8.324 20.604 1.00 86.56 98 THR A CA 1
ATOM 756 C C . THR A 1 98 ? -5.358 -8.745 19.708 1.00 86.56 98 THR A C 1
ATOM 758 O O . THR A 1 98 ? -6.093 -7.908 19.182 1.00 86.56 98 THR A O 1
ATOM 761 N N . ASN A 1 99 ? -5.615 -10.053 19.601 1.00 81.81 99 ASN A N 1
ATOM 762 C CA . ASN A 1 99 ? -6.744 -10.582 18.819 1.00 81.81 99 ASN A CA 1
ATOM 763 C C . ASN A 1 99 ? -8.096 -9.964 19.223 1.00 81.81 99 ASN A C 1
ATOM 765 O O . ASN A 1 99 ? -8.935 -9.693 18.364 1.00 81.81 99 ASN A O 1
ATOM 769 N N . ALA A 1 100 ? -8.295 -9.704 20.521 1.00 82.94 100 ALA A N 1
ATOM 770 C CA . ALA A 1 100 ? -9.493 -9.039 21.029 1.00 82.94 100 ALA A CA 1
ATOM 771 C C . ALA A 1 100 ? -9.621 -7.611 20.479 1.00 82.94 100 ALA A C 1
ATOM 773 O O . ALA A 1 100 ? -10.687 -7.228 19.999 1.00 82.94 100 ALA A O 1
ATOM 774 N N . ARG A 1 101 ? -8.519 -6.849 20.472 1.00 86.88 101 ARG A N 1
ATOM 775 C CA . ARG A 1 101 ? -8.495 -5.487 19.937 1.00 86.88 101 ARG A CA 1
ATOM 776 C C . ARG A 1 101 ? -8.685 -5.462 18.419 1.00 86.88 101 ARG A C 1
ATOM 778 O O . ARG A 1 101 ? -9.387 -4.590 17.919 1.00 86.88 101 ARG A O 1
ATOM 785 N N . ILE A 1 102 ? -8.144 -6.439 17.685 1.00 85.31 102 ILE A N 1
ATOM 786 C CA . ILE A 1 102 ? -8.397 -6.595 16.240 1.00 85.31 102 ILE A CA 1
ATOM 787 C C . ILE A 1 102 ? -9.895 -6.797 15.973 1.00 85.31 102 ILE A C 1
ATOM 789 O O . ILE A 1 102 ? -10.457 -6.129 15.103 1.00 85.31 102 ILE A O 1
ATOM 793 N N . LEU A 1 103 ? -10.550 -7.691 16.721 1.00 81.69 103 LEU A N 1
ATOM 794 C CA . LEU A 1 103 ? -11.979 -7.972 16.557 1.00 81.69 103 LEU A CA 1
ATOM 795 C C . LEU A 1 103 ? -12.848 -6.752 16.895 1.00 81.69 103 LEU A C 1
ATOM 797 O O . LEU A 1 103 ? -13.803 -6.455 16.174 1.00 81.69 103 LEU A O 1
ATOM 801 N N . GLU A 1 104 ? -12.500 -6.026 17.956 1.00 87.19 104 GLU A N 1
ATOM 802 C CA .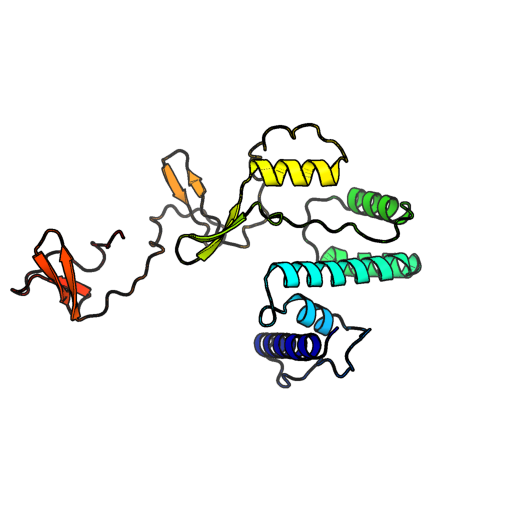 GLU A 1 104 ? -13.166 -4.780 18.339 1.00 87.19 104 GLU A CA 1
ATOM 803 C C . GLU A 1 104 ? -13.040 -3.722 17.232 1.00 87.19 104 GLU A C 1
ATOM 805 O O . GLU A 1 104 ? -14.047 -3.191 16.760 1.00 87.19 104 GLU A O 1
ATOM 810 N N . CYS A 1 105 ? -11.820 -3.477 16.739 1.00 86.56 105 CYS A N 1
ATOM 811 C CA . CYS A 1 105 ? -11.565 -2.551 15.635 1.00 86.56 105 CYS A CA 1
ATOM 812 C C . CYS A 1 105 ? -12.344 -2.939 14.372 1.00 86.56 105 CYS A C 1
ATOM 814 O O . CYS A 1 105 ? -12.946 -2.075 13.735 1.00 86.56 105 CYS A O 1
ATOM 816 N N . ALA A 1 106 ? -12.374 -4.227 14.019 1.00 81.31 106 ALA A N 1
ATOM 817 C CA . ALA A 1 106 ? -13.123 -4.719 12.866 1.00 81.31 106 ALA A CA 1
ATOM 818 C C . ALA A 1 106 ? -14.636 -4.496 13.028 1.00 81.31 106 ALA A C 1
ATOM 820 O O . ALA A 1 106 ? -15.296 -4.039 12.094 1.00 81.31 106 ALA A O 1
ATOM 821 N N . THR A 1 107 ? -15.181 -4.761 14.217 1.00 81.50 107 THR A N 1
ATOM 822 C CA . THR A 1 107 ? -16.607 -4.558 14.522 1.00 81.50 107 THR A CA 1
ATOM 823 C C . THR A 1 107 ? -16.986 -3.079 14.450 1.00 81.50 107 THR A C 1
ATOM 825 O O . THR A 1 107 ? -17.986 -2.727 13.819 1.00 81.50 107 THR A O 1
ATOM 828 N N . ASN A 1 108 ? -16.153 -2.201 15.015 1.00 84.94 108 ASN A N 1
ATOM 829 C CA . ASN A 1 108 ? -16.339 -0.754 14.939 1.00 84.94 108 ASN A CA 1
ATOM 830 C C . ASN A 1 108 ? -16.276 -0.273 13.483 1.00 84.94 108 ASN A C 1
ATOM 832 O O . ASN A 1 108 ? -17.172 0.432 13.025 1.00 84.94 108 ASN A O 1
ATOM 836 N N . ALA A 1 109 ? -15.277 -0.721 12.717 1.00 81.12 109 ALA A N 1
ATOM 837 C CA . ALA A 1 109 ? -15.116 -0.353 11.312 1.00 81.12 109 ALA A CA 1
ATOM 838 C C . ALA A 1 109 ? -16.297 -0.794 10.429 1.00 81.12 109 ALA A C 1
ATOM 840 O O . ALA A 1 109 ? -16.680 -0.065 9.516 1.00 81.12 109 ALA A O 1
ATOM 841 N N . LEU A 1 110 ? -16.886 -1.965 10.694 1.00 77.62 110 LEU A N 1
ATOM 842 C CA . LEU A 1 110 ? -18.075 -2.450 9.984 1.00 77.62 110 LEU A CA 1
ATOM 843 C C . LEU A 1 110 ? -19.357 -1.714 10.403 1.00 77.62 110 LEU A C 1
ATOM 845 O O . LEU A 1 110 ? -20.236 -1.514 9.566 1.00 77.62 110 LEU A O 1
ATOM 849 N N . SER A 1 111 ? -19.454 -1.297 11.670 1.00 80.69 111 SER A N 1
ATOM 850 C CA . SER A 1 111 ? -20.596 -0.531 12.197 1.00 80.69 111 SER A CA 1
ATOM 851 C C . SER A 1 111 ? -20.615 0.907 11.676 1.00 80.69 111 SER A C 1
ATOM 853 O O . SER A 1 111 ? -21.679 1.497 11.485 1.00 80.69 111 SER A O 1
ATOM 855 N N . LEU A 1 112 ? -19.439 1.467 11.390 1.00 74.56 112 LEU A N 1
ATOM 856 C CA . LEU A 1 112 ? -19.307 2.743 10.708 1.00 74.56 112 LEU A CA 1
ATOM 857 C C . LEU A 1 112 ? -19.833 2.595 9.268 1.00 74.56 112 LEU A C 1
ATOM 859 O O . LEU A 1 112 ? -19.233 1.944 8.406 1.00 74.56 112 LEU A O 1
ATOM 863 N N . ASN A 1 113 ? -20.973 3.225 8.969 1.00 68.56 113 ASN A N 1
ATOM 864 C CA . ASN A 1 113 ? -21.560 3.232 7.626 1.00 68.56 113 ASN A CA 1
ATOM 865 C C . ASN A 1 113 ? -20.793 4.161 6.656 1.00 68.56 113 ASN A C 1
ATOM 867 O O . ASN A 1 113 ? -21.368 4.968 5.929 1.00 68.56 113 ASN A O 1
ATOM 871 N N . THR A 1 114 ? -19.465 4.071 6.656 1.00 71.31 114 THR A N 1
ATOM 872 C CA . THR A 1 114 ? -18.581 4.867 5.809 1.00 71.31 114 THR A CA 1
ATOM 873 C C . THR A 1 114 ? -18.632 4.363 4.369 1.00 71.31 114 THR A C 1
ATOM 875 O O . THR A 1 114 ? -18.722 3.158 4.102 1.00 71.31 114 THR A O 1
ATOM 878 N N . LYS A 1 115 ? -18.586 5.298 3.414 1.00 68.69 115 LYS A N 1
ATOM 879 C CA . LYS A 1 115 ? -18.557 4.992 1.973 1.00 68.69 115 LYS A CA 1
ATOM 880 C C . LYS A 1 115 ? -17.168 4.553 1.482 1.00 68.69 115 LYS A C 1
ATOM 882 O O . LYS A 1 115 ? -17.049 4.092 0.351 1.00 68.69 115 LYS A O 1
ATOM 887 N N . GLY A 1 116 ? -16.133 4.682 2.312 1.00 72.69 116 GLY A N 1
ATOM 888 C CA . GLY A 1 116 ? -14.755 4.324 1.988 1.00 72.69 116 GLY A CA 1
ATOM 889 C C . GLY A 1 116 ? -13.770 4.851 3.028 1.00 72.69 116 GLY A C 1
ATOM 890 O O . GLY A 1 116 ? -14.174 5.441 4.031 1.00 72.69 116 GLY A O 1
ATOM 891 N N . LEU A 1 117 ? -12.484 4.624 2.771 1.00 84.25 117 LEU A N 1
ATOM 892 C CA . LEU A 1 117 ? -11.391 5.155 3.581 1.00 84.25 117 LEU A CA 1
ATOM 893 C C . LEU A 1 117 ? -11.056 6.590 3.156 1.00 84.25 117 LEU A C 1
ATOM 895 O O . LEU A 1 117 ? -11.134 6.926 1.972 1.00 84.25 117 LEU A O 1
ATOM 899 N N . LEU A 1 118 ? -10.647 7.422 4.113 1.00 86.94 118 LEU A N 1
ATOM 900 C CA . LEU A 1 118 ? -10.023 8.707 3.814 1.00 86.94 118 LEU A CA 1
ATOM 901 C C . LEU A 1 118 ? -8.559 8.483 3.425 1.00 86.94 118 LEU A C 1
ATOM 903 O O . LEU A 1 118 ? -7.896 7.586 3.947 1.00 86.94 118 LEU A O 1
ATOM 907 N N . TYR A 1 119 ? -8.064 9.295 2.494 1.00 87.62 119 TYR A N 1
ATOM 908 C CA . TYR A 1 119 ? -6.675 9.255 2.052 1.00 87.62 119 TYR A CA 1
ATOM 909 C C . TYR A 1 119 ? -5.952 10.514 2.502 1.00 87.62 119 TYR A C 1
ATOM 911 O O . TYR A 1 119 ? -6.356 11.619 2.145 1.00 87.62 119 TYR A O 1
ATOM 919 N N . TYR A 1 120 ? -4.846 10.325 3.209 1.00 89.56 120 TYR A N 1
ATOM 920 C CA . TYR A 1 120 ? -3.896 11.375 3.533 1.00 89.56 120 TYR A CA 1
ATOM 921 C C . TYR A 1 120 ? -2.481 10.881 3.255 1.00 89.56 120 TYR A C 1
ATOM 923 O O . TYR A 1 120 ? -2.202 9.680 3.287 1.00 89.56 120 TYR A O 1
ATOM 931 N N . ARG A 1 121 ? -1.589 11.809 2.929 1.00 88.25 121 ARG A N 1
ATOM 932 C CA . ARG A 1 121 ? -0.210 11.523 2.541 1.00 88.25 121 ARG A CA 1
ATOM 933 C C . ARG A 1 121 ? 0.703 12.525 3.225 1.00 88.25 121 ARG A C 1
ATOM 935 O O . ARG A 1 121 ? 0.485 13.725 3.104 1.00 88.25 121 ARG A O 1
ATOM 942 N N . VAL A 1 122 ? 1.775 12.000 3.804 1.00 86.44 122 VAL A N 1
ATOM 943 C CA . VAL A 1 122 ? 2.935 12.761 4.270 1.00 86.44 122 VAL A CA 1
ATOM 944 C C . VAL A 1 122 ? 4.125 12.412 3.361 1.00 86.44 122 VAL A C 1
ATOM 946 O O . VAL A 1 122 ? 4.290 11.234 3.032 1.00 86.44 122 VAL A O 1
ATOM 949 N N . PRO A 1 123 ? 4.947 13.381 2.927 1.00 82.19 123 PRO A N 1
ATOM 950 C CA . PRO A 1 123 ? 4.804 14.817 3.166 1.00 82.19 123 PRO A CA 1
ATOM 951 C C . PRO A 1 123 ? 3.680 15.461 2.339 1.00 82.19 123 PRO A C 1
ATOM 953 O O . PRO A 1 123 ? 3.372 15.018 1.226 1.00 82.19 123 PRO A O 1
ATOM 956 N N . VAL A 1 124 ? 3.078 16.517 2.882 1.00 79.62 124 VAL A N 1
ATOM 957 C CA . VAL A 1 124 ? 2.061 17.333 2.205 1.00 79.62 124 VAL A CA 1
ATOM 958 C C . VAL A 1 124 ? 2.713 18.165 1.107 1.00 79.62 124 VAL A C 1
ATOM 960 O O . VAL A 1 124 ? 3.841 18.635 1.238 1.00 79.62 124 VAL A O 1
ATOM 963 N N . GLU A 1 125 ? 1.994 18.356 0.006 1.00 80.88 125 GLU A N 1
ATOM 964 C CA . GLU A 1 125 ? 2.453 19.186 -1.104 1.00 80.88 125 GLU A CA 1
ATOM 965 C C . GLU A 1 125 ? 2.765 20.615 -0.643 1.00 80.88 125 GLU A C 1
ATOM 967 O O . GLU A 1 125 ? 2.006 21.211 0.113 1.00 80.88 125 GLU A O 1
ATOM 972 N N . GLY A 1 126 ? 3.918 21.143 -1.057 1.00 74.62 126 GLY A N 1
ATOM 973 C CA . GLY A 1 126 ? 4.418 22.442 -0.598 1.00 74.62 126 GLY A CA 1
ATOM 974 C C . GLY A 1 126 ? 5.187 22.410 0.730 1.00 74.62 126 GLY A C 1
ATOM 975 O O . GLY A 1 126 ? 5.939 23.342 0.990 1.00 74.62 126 GLY A O 1
ATOM 976 N N . LEU A 1 127 ? 5.094 21.329 1.518 1.00 74.44 127 LEU A N 1
ATOM 977 C CA . LEU A 1 127 ? 5.801 21.170 2.802 1.00 74.44 127 LEU A CA 1
ATOM 978 C C . LEU A 1 127 ? 7.029 20.248 2.716 1.00 74.44 127 LEU A C 1
ATOM 980 O O . LEU A 1 127 ? 7.497 19.719 3.727 1.00 74.44 127 LEU A O 1
ATOM 984 N N . TYR A 1 128 ? 7.544 20.010 1.509 1.00 78.06 128 TYR A N 1
ATOM 985 C CA . TYR A 1 128 ? 8.773 19.251 1.300 1.00 78.06 128 TYR A CA 1
ATOM 986 C C . TYR A 1 128 ? 9.555 19.730 0.080 1.00 78.06 128 TYR A C 1
ATOM 988 O O . TYR A 1 128 ? 9.007 20.290 -0.871 1.00 78.06 128 TYR A O 1
ATOM 996 N N . LYS A 1 129 ? 10.850 19.422 0.083 1.00 70.00 129 LYS A N 1
ATOM 997 C CA . LYS A 1 129 ? 11.744 19.499 -1.069 1.00 70.00 129 LYS A CA 1
ATOM 998 C C . LYS A 1 129 ? 12.378 18.134 -1.299 1.00 70.00 129 LYS A C 1
ATOM 1000 O O . LYS A 1 129 ? 12.786 17.451 -0.362 1.00 70.00 129 LYS A O 1
ATOM 1005 N N . SER A 1 130 ? 12.453 17.715 -2.556 1.00 75.19 130 SER A N 1
ATOM 1006 C CA . SER A 1 130 ? 13.231 16.534 -2.929 1.00 75.19 130 SER A CA 1
ATOM 1007 C C . SER A 1 130 ? 14.714 16.883 -2.935 1.00 75.19 130 SER A C 1
ATOM 1009 O O . SER A 1 130 ? 15.105 17.868 -3.562 1.00 75.19 130 SER A O 1
ATOM 1011 N N . GLY A 1 131 ? 15.531 16.062 -2.287 1.00 71.69 131 GLY A N 1
ATOM 1012 C CA . GLY A 1 131 ? 16.973 16.252 -2.227 1.00 71.69 131 GLY A CA 1
ATOM 1013 C C . GLY A 1 131 ? 17.727 14.931 -2.242 1.00 71.69 131 GLY A C 1
ATOM 1014 O O . GLY A 1 131 ? 17.151 13.848 -2.378 1.00 71.69 131 GLY A O 1
ATOM 1015 N N . LYS A 1 132 ? 19.044 15.036 -2.102 1.00 74.06 132 LYS A N 1
ATOM 1016 C CA . LYS A 1 132 ? 19.908 13.897 -1.819 1.00 74.06 132 LYS A CA 1
ATOM 1017 C C . LYS A 1 132 ? 20.616 14.152 -0.501 1.00 74.06 132 LYS A C 1
ATOM 1019 O O . LYS A 1 132 ? 21.144 15.240 -0.301 1.00 74.06 132 LYS A O 1
ATOM 1024 N N . TRP A 1 133 ? 20.628 13.144 0.353 1.00 60.00 133 TRP A N 1
ATOM 1025 C CA . TRP A 1 133 ? 21.441 13.092 1.558 1.00 60.00 133 TRP A CA 1
ATOM 1026 C C . TRP A 1 133 ? 22.209 11.778 1.504 1.00 60.00 133 TRP A C 1
ATOM 1028 O O . TRP A 1 133 ? 21.598 10.746 1.237 1.00 60.00 133 TRP A O 1
ATOM 1038 N N . GLU A 1 134 ? 23.535 11.812 1.644 1.00 77.06 134 GLU A N 1
ATOM 1039 C CA . GLU A 1 134 ? 24.384 10.604 1.597 1.00 77.06 134 GLU A CA 1
ATOM 1040 C C . GLU A 1 134 ? 24.082 9.682 0.400 1.00 77.06 134 GLU A C 1
ATOM 1042 O O . GLU A 1 134 ? 23.815 8.489 0.533 1.00 77.06 134 GLU A O 1
ATOM 1047 N N . ARG A 1 135 ? 24.044 10.258 -0.812 1.00 76.19 135 ARG A N 1
ATOM 1048 C CA . ARG A 1 135 ? 23.731 9.558 -2.083 1.00 76.19 135 ARG A CA 1
ATOM 1049 C C . ARG A 1 135 ? 22.338 8.904 -2.136 1.00 76.19 135 ARG A C 1
ATOM 1051 O O . ARG A 1 135 ? 21.964 8.370 -3.181 1.00 76.19 135 ARG A O 1
ATOM 1058 N N . SER A 1 136 ? 21.539 9.027 -1.081 1.00 65.62 136 SER A N 1
ATOM 1059 C CA . SER A 1 136 ? 20.170 8.540 -0.993 1.00 65.62 136 SER A CA 1
ATOM 1060 C C . SER A 1 136 ? 19.189 9.650 -1.332 1.00 65.62 136 SER A C 1
ATOM 1062 O O . SER A 1 136 ? 19.356 10.809 -0.953 1.00 65.62 136 SER A O 1
ATOM 1064 N N . PHE A 1 137 ? 18.150 9.303 -2.086 1.00 73.31 137 PHE A N 1
ATOM 1065 C CA . PHE A 1 137 ? 17.049 10.223 -2.331 1.00 73.31 137 PHE A CA 1
ATOM 1066 C C . PHE A 1 137 ? 16.228 10.372 -1.051 1.00 73.31 137 PHE A C 1
ATOM 1068 O O . PHE A 1 137 ? 15.738 9.373 -0.522 1.00 73.31 137 PHE A O 1
ATOM 1075 N N . VAL A 1 138 ? 16.054 11.608 -0.588 1.00 77.75 138 VAL A N 1
ATOM 1076 C CA . VAL A 1 138 ? 15.287 11.924 0.620 1.00 77.75 138 VAL A CA 1
ATOM 1077 C C . VAL A 1 138 ? 14.304 13.058 0.355 1.00 77.75 138 VAL A C 1
ATOM 1079 O O . VAL A 1 138 ? 14.513 13.910 -0.516 1.00 77.75 138 VAL A O 1
ATOM 1082 N N . PHE A 1 139 ? 13.229 13.080 1.137 1.00 75.50 139 PHE A N 1
ATOM 1083 C CA . PHE A 1 139 ? 12.356 14.239 1.241 1.00 75.50 139 PHE A CA 1
ATOM 1084 C C . PHE A 1 139 ? 12.788 15.066 2.449 1.00 75.50 139 PHE A C 1
ATOM 1086 O O . PHE A 1 139 ? 12.650 14.623 3.585 1.00 75.50 139 PHE A O 1
ATOM 1093 N N . LEU A 1 140 ? 13.305 16.265 2.193 1.00 72.44 140 LEU A N 1
ATOM 1094 C CA . LEU A 1 140 ? 13.564 17.263 3.224 1.00 72.44 140 LEU A CA 1
ATOM 1095 C C . LEU A 1 140 ? 12.246 17.986 3.480 1.00 72.44 140 LEU A C 1
ATOM 1097 O O . LEU A 1 140 ? 11.787 18.751 2.631 1.00 72.44 140 LEU A O 1
ATOM 1101 N N . MET A 1 141 ? 11.601 17.673 4.598 1.00 73.69 141 MET A N 1
ATOM 1102 C CA . MET A 1 141 ? 10.258 18.150 4.914 1.00 73.69 141 MET A CA 1
ATOM 1103 C C . MET A 1 141 ? 10.254 19.052 6.142 1.00 73.69 141 MET A C 1
ATOM 1105 O O . MET A 1 141 ? 11.076 18.893 7.043 1.00 73.69 141 MET A O 1
ATOM 1109 N N . ASP A 1 142 ? 9.301 19.977 6.173 1.00 72.31 142 ASP A N 1
ATOM 1110 C CA . ASP A 1 142 ? 8.993 20.758 7.367 1.00 72.31 142 ASP A CA 1
ATOM 1111 C C . ASP A 1 142 ? 8.205 19.867 8.338 1.00 72.31 142 ASP A C 1
ATOM 1113 O O . ASP A 1 142 ? 7.012 19.618 8.144 1.00 72.31 142 ASP A O 1
ATOM 1117 N N . MET A 1 143 ? 8.898 19.294 9.323 1.00 73.94 143 MET A N 1
ATOM 1118 C CA . MET A 1 143 ? 8.304 18.342 10.266 1.00 73.94 143 MET A CA 1
ATOM 1119 C C . MET A 1 143 ? 7.173 18.978 11.098 1.00 73.94 143 MET A C 1
ATOM 1121 O O . MET A 1 143 ? 6.095 18.379 11.121 1.00 73.94 143 MET A O 1
ATOM 1125 N N . PRO A 1 144 ? 7.339 20.177 11.703 1.00 67.44 144 PRO A N 1
ATOM 1126 C CA . PRO A 1 144 ? 6.247 20.871 12.391 1.00 67.44 144 PRO A CA 1
ATOM 1127 C C . PRO A 1 144 ? 5.015 21.102 11.510 1.00 67.44 144 PRO A C 1
ATOM 1129 O O . PRO A 1 144 ? 3.905 20.728 11.889 1.00 67.44 144 PRO A O 1
ATOM 1132 N N . ALA A 1 145 ? 5.193 21.643 10.302 1.00 67.06 145 ALA A N 1
ATOM 1133 C CA . ALA A 1 145 ? 4.061 21.946 9.429 1.00 67.06 145 ALA A CA 1
ATOM 1134 C C . ALA A 1 145 ? 3.339 20.672 8.948 1.00 67.06 145 ALA A C 1
ATOM 1136 O O . ALA A 1 145 ? 2.110 20.643 8.857 1.00 67.06 145 ALA A O 1
ATOM 1137 N N . ASN A 1 146 ? 4.078 19.588 8.674 1.00 74.00 146 ASN A N 1
ATOM 1138 C CA . ASN A 1 146 ? 3.477 18.294 8.329 1.00 74.00 146 ASN A CA 1
ATOM 1139 C C . ASN A 1 146 ? 2.738 17.656 9.515 1.00 74.00 146 ASN A C 1
ATOM 1141 O O . ASN A 1 146 ? 1.693 17.036 9.303 1.00 74.00 146 ASN A O 1
ATOM 1145 N N . ALA A 1 147 ? 3.259 17.799 10.737 1.00 74.69 147 ALA A N 1
ATOM 1146 C CA . ALA A 1 147 ? 2.615 17.306 11.951 1.00 74.69 147 ALA A CA 1
ATOM 1147 C C . ALA A 1 147 ? 1.291 18.035 12.211 1.00 74.69 147 ALA A C 1
ATOM 1149 O O . ALA A 1 147 ? 0.272 17.380 12.427 1.00 74.69 147 ALA A O 1
ATOM 1150 N N . LEU A 1 148 ? 1.280 19.367 12.084 1.00 70.88 148 LEU A N 1
ATOM 1151 C CA . LEU A 1 148 ? 0.066 20.174 12.204 1.00 70.88 148 LEU A CA 1
ATOM 1152 C C . LEU A 1 148 ? -0.988 19.767 11.166 1.00 70.88 148 LEU A C 1
ATOM 1154 O O . LEU A 1 148 ? -2.138 19.506 11.514 1.00 70.88 148 LEU A O 1
ATOM 1158 N N . ALA A 1 149 ? -0.590 19.642 9.898 1.00 75.31 149 ALA A N 1
ATOM 1159 C CA . ALA A 1 149 ? -1.505 19.238 8.834 1.00 75.31 149 ALA A CA 1
ATOM 1160 C C . ALA A 1 149 ? -2.076 17.820 9.056 1.00 75.31 149 ALA A C 1
ATOM 1162 O O . ALA A 1 149 ? -3.250 17.566 8.781 1.00 75.31 149 ALA A O 1
ATOM 1163 N N . LEU A 1 150 ? -1.269 16.893 9.591 1.00 84.88 150 LEU A N 1
ATOM 1164 C CA . LEU A 1 150 ? -1.732 15.551 9.949 1.00 84.88 150 LEU A CA 1
ATOM 1165 C C . LEU A 1 150 ? -2.714 15.587 11.130 1.00 84.88 150 LEU A C 1
ATOM 1167 O O . LEU A 1 150 ? -3.717 14.877 11.103 1.00 84.88 150 LEU A O 1
ATOM 1171 N N . HIS A 1 151 ? -2.447 16.410 12.144 1.00 81.75 151 HIS A N 1
ATOM 1172 C CA . HIS A 1 151 ? -3.321 16.568 13.306 1.00 81.75 151 HIS A CA 1
ATOM 1173 C C . HIS A 1 151 ? -4.697 17.106 12.907 1.00 81.75 151 HIS A C 1
ATOM 1175 O O . HIS A 1 151 ? -5.717 16.509 13.252 1.00 81.75 151 HIS A O 1
ATOM 1181 N N . GLN A 1 152 ? -4.721 18.152 12.078 1.00 82.62 152 GLN A N 1
ATOM 1182 C CA . GLN A 1 152 ? -5.952 18.710 11.514 1.00 82.62 152 GLN A CA 1
ATOM 1183 C C . GLN A 1 152 ? -6.750 17.659 10.736 1.00 82.62 152 GLN A C 1
ATOM 1185 O O . GLN A 1 152 ? -7.968 17.583 10.868 1.00 82.62 152 GLN A O 1
ATOM 1190 N N . PHE A 1 153 ? -6.072 16.806 9.962 1.00 86.38 153 PHE A N 1
ATOM 1191 C CA . PHE A 1 153 ? -6.730 15.724 9.232 1.00 86.38 153 PHE A CA 1
ATOM 1192 C C . PHE A 1 153 ? -7.354 14.659 10.152 1.00 86.38 153 PHE A C 1
ATOM 1194 O O . PHE A 1 153 ? -8.401 14.105 9.817 1.00 86.38 153 PHE A O 1
ATOM 1201 N N . LEU A 1 154 ? -6.720 14.340 11.284 1.00 85.69 154 LEU A N 1
ATOM 1202 C CA . LEU A 1 154 ? -7.173 13.278 12.188 1.00 85.69 154 LEU A CA 1
ATOM 1203 C C . LEU A 1 154 ? -8.272 13.728 13.155 1.00 85.69 154 LEU A C 1
ATOM 1205 O O . LEU A 1 154 ? -9.198 12.959 13.410 1.00 85.69 154 LEU A O 1
ATOM 1209 N N . PHE A 1 155 ? -8.154 14.937 13.703 1.00 85.25 155 PHE A N 1
ATOM 1210 C CA . PHE A 1 155 ? -9.003 15.412 14.800 1.00 85.25 155 PHE A CA 1
ATOM 1211 C C . PHE A 1 155 ? -10.003 16.493 14.388 1.00 85.25 155 PHE A C 1
ATOM 1213 O O . PHE A 1 155 ? -10.831 16.876 15.210 1.00 85.25 155 PHE A O 1
ATOM 1220 N N . ASP A 1 156 ? -9.938 16.975 13.141 1.00 75.75 156 ASP A N 1
ATOM 1221 C CA . ASP A 1 156 ? -10.749 18.099 12.648 1.00 75.75 156 ASP A CA 1
ATOM 1222 C C . ASP A 1 156 ? -10.616 19.353 13.542 1.00 75.75 156 ASP A C 1
ATOM 1224 O O . ASP A 1 156 ? -11.535 20.159 13.679 1.00 75.75 156 ASP A O 1
ATOM 1228 N N . SER A 1 157 ? -9.455 19.509 14.193 1.00 66.94 157 SER A N 1
ATOM 1229 C CA . SER A 1 157 ? -9.145 20.615 15.098 1.00 66.94 157 SER A CA 1
ATOM 1230 C C . SER A 1 157 ? -7.963 21.433 14.580 1.00 66.94 157 SER A C 1
ATOM 1232 O O . SER A 1 157 ? -6.979 20.901 14.069 1.00 66.94 157 SER A O 1
ATOM 1234 N N . GLN A 1 158 ? -8.078 22.758 14.706 1.00 54.97 158 GLN A N 1
ATOM 1235 C CA . GLN A 1 158 ? -7.011 23.721 14.395 1.00 54.97 158 GLN A CA 1
ATOM 1236 C C . GLN A 1 158 ? -6.070 23.947 15.589 1.00 54.97 158 GLN A C 1
ATOM 1238 O O . GLN A 1 158 ? -5.185 24.795 15.510 1.00 54.97 158 GLN A O 1
ATOM 1243 N N . GLU A 1 159 ? -6.282 23.226 16.695 1.00 59.09 159 GLU A N 1
ATOM 1244 C CA . GLU A 1 159 ? -5.376 23.255 17.838 1.00 59.09 159 GLU A CA 1
ATOM 1245 C C . GLU A 1 159 ? -4.006 22.737 17.400 1.00 59.09 159 GLU A C 1
ATOM 1247 O O . GLU A 1 159 ? -3.898 21.742 16.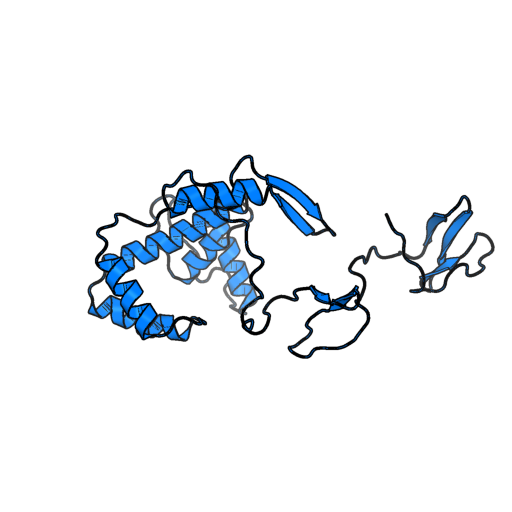671 1.00 59.09 159 GLU A O 1
ATOM 1252 N N . GLU A 1 160 ? -2.968 23.463 17.804 1.00 56.00 160 GLU A N 1
ATOM 1253 C CA . GLU A 1 160 ? -1.592 23.088 17.531 1.00 56.00 160 GLU A CA 1
ATOM 1254 C C . GLU A 1 160 ? -1.335 21.743 18.215 1.00 56.00 160 GLU A C 1
ATOM 1256 O O . GLU A 1 160 ? -1.577 21.596 19.413 1.00 56.00 160 GLU A O 1
ATOM 1261 N N . ALA A 1 161 ? -0.930 20.737 17.435 1.00 54.88 161 ALA A N 1
ATOM 1262 C CA . ALA A 1 161 ? -0.587 19.439 17.994 1.00 54.88 161 ALA A CA 1
ATOM 1263 C C . ALA A 1 161 ? 0.520 19.640 19.032 1.00 54.88 161 ALA A C 1
ATOM 1265 O O . ALA A 1 161 ? 1.480 20.360 18.749 1.00 54.88 161 ALA A O 1
ATOM 1266 N N . ASP A 1 162 ? 0.404 18.985 20.191 1.00 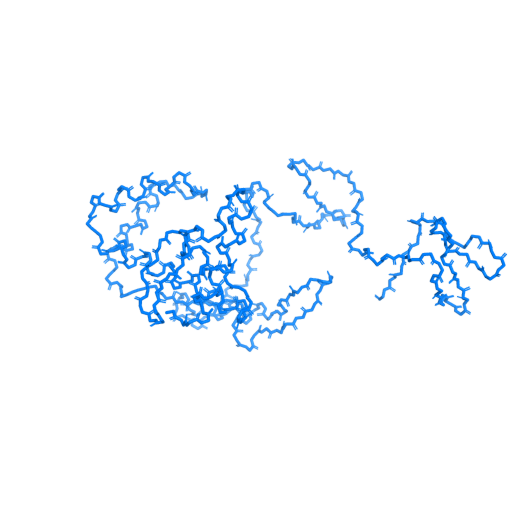54.62 162 ASP A N 1
ATOM 1267 C CA . ASP A 1 162 ? 1.509 18.903 21.148 1.00 54.62 162 ASP A CA 1
ATOM 1268 C C . ASP A 1 162 ? 2.814 18.597 20.398 1.00 54.62 162 ASP A C 1
ATOM 1270 O O . ASP A 1 162 ? 2.815 17.795 19.452 1.00 54.62 162 ASP A O 1
ATOM 1274 N N . GLU A 1 163 ? 3.924 19.214 20.823 1.00 49.75 163 GLU A N 1
ATOM 1275 C CA . GLU A 1 163 ? 5.235 18.935 20.237 1.00 49.75 163 GLU A CA 1
ATOM 1276 C C . GLU A 1 163 ? 5.434 17.425 20.099 1.00 49.75 163 GLU A C 1
ATOM 1278 O O . GLU A 1 163 ? 5.172 16.656 21.033 1.00 49.75 163 GLU A O 1
ATOM 1283 N N . ALA A 1 164 ? 5.874 17.002 18.909 1.00 46.00 164 ALA A N 1
ATOM 1284 C CA . ALA A 1 164 ? 6.081 15.599 18.601 1.00 46.00 164 ALA A CA 1
ATOM 1285 C C . ALA A 1 164 ? 7.022 14.991 19.646 1.00 46.00 164 ALA A C 1
ATOM 1287 O O . ALA A 1 164 ? 8.236 15.197 19.616 1.00 46.00 164 ALA A O 1
ATOM 1288 N N . LYS A 1 165 ? 6.456 14.234 20.589 1.00 43.31 165 LYS A N 1
ATOM 1289 C CA . LYS A 1 165 ? 7.249 13.521 21.583 1.00 43.31 165 LYS A CA 1
ATOM 1290 C C . LYS A 1 165 ? 8.077 12.496 20.828 1.00 43.31 165 LYS A C 1
ATOM 1292 O O . LYS A 1 165 ? 7.521 11.643 20.135 1.00 43.31 165 LYS A O 1
ATOM 1297 N N . VAL A 1 166 ? 9.398 12.567 20.971 1.00 43.59 166 VAL A N 1
ATOM 1298 C CA . VAL A 1 166 ? 10.277 11.477 20.552 1.00 43.59 166 VAL A CA 1
ATOM 1299 C C . VAL A 1 166 ? 9.935 10.292 21.447 1.00 43.59 166 VAL A C 1
ATOM 1301 O O . VAL A 1 166 ? 10.402 10.186 22.578 1.00 43.59 166 VAL A O 1
ATOM 1304 N N . LEU A 1 167 ? 9.030 9.438 20.973 1.00 39.22 167 LEU A N 1
ATOM 1305 C CA . LEU A 1 167 ? 8.719 8.194 21.652 1.00 39.22 167 LEU A CA 1
ATOM 1306 C C . LEU A 1 167 ? 9.968 7.324 21.562 1.00 39.22 167 LEU A C 1
ATOM 1308 O O . LEU A 1 167 ? 10.476 7.081 20.465 1.00 39.22 167 LEU A O 1
ATOM 1312 N N . SER A 1 168 ? 10.459 6.849 22.707 1.00 37.31 168 SER A N 1
ATOM 1313 C CA . SER A 1 168 ? 11.409 5.742 22.712 1.00 37.31 168 SER A CA 1
ATOM 1314 C C . SER A 1 168 ? 10.778 4.617 21.891 1.00 37.31 168 SER A C 1
ATOM 1316 O O . SER A 1 168 ? 9.639 4.243 22.195 1.00 37.31 168 SER A O 1
ATOM 1318 N N . PRO A 1 169 ? 11.443 4.112 20.836 1.00 40.97 169 PRO A N 1
ATOM 1319 C CA . PRO A 1 169 ? 10.907 3.003 20.069 1.00 40.97 169 PRO A CA 1
ATOM 1320 C C . PRO A 1 169 ? 10.527 1.891 21.049 1.00 40.97 169 PRO A C 1
ATOM 1322 O O . PRO A 1 169 ? 11.366 1.454 21.840 1.00 40.97 169 PRO A O 1
ATOM 1325 N N . GLY A 1 170 ? 9.260 1.462 21.041 1.00 40.34 170 GLY A N 1
ATOM 1326 C CA . GLY A 1 170 ? 8.877 0.229 21.731 1.00 40.34 170 GLY A CA 1
ATOM 1327 C C . GLY A 1 170 ? 9.777 -0.907 21.244 1.00 40.34 170 GLY A C 1
ATOM 1328 O O . GLY A 1 170 ? 10.343 -0.777 20.159 1.00 40.34 170 GLY A O 1
ATOM 1329 N N . ALA A 1 171 ? 9.940 -1.977 22.037 1.00 41.69 171 ALA A N 1
ATOM 1330 C CA . ALA A 1 171 ? 10.794 -3.120 21.699 1.00 41.69 171 ALA A CA 1
ATOM 1331 C C . ALA A 1 171 ? 10.592 -3.500 20.225 1.00 41.69 171 ALA A C 1
ATOM 1333 O O . ALA A 1 171 ? 9.572 -4.085 19.860 1.00 41.69 171 ALA A O 1
ATOM 1334 N N . SER A 1 172 ? 11.513 -3.042 19.373 1.00 40.12 172 SER A N 1
ATOM 1335 C CA . SER A 1 172 ? 11.338 -3.102 17.931 1.00 40.12 172 SER A CA 1
ATOM 1336 C C . SER A 1 172 ? 11.162 -4.568 17.581 1.00 40.12 172 SER A C 1
ATOM 1338 O O . SER A 1 172 ? 11.969 -5.399 18.007 1.00 40.12 172 SER A O 1
ATOM 1340 N N . LEU A 1 173 ? 10.154 -4.888 16.764 1.00 38.53 173 LEU A N 1
ATOM 1341 C CA . LEU A 1 173 ? 10.223 -6.098 15.946 1.00 38.53 173 LEU A CA 1
ATOM 1342 C C . LEU A 1 173 ? 11.641 -6.168 15.357 1.00 38.53 173 LEU A C 1
ATOM 1344 O O . LEU A 1 173 ? 12.185 -5.108 15.011 1.00 38.53 173 LEU A O 1
ATOM 1348 N N . PRO A 1 174 ? 12.270 -7.354 15.291 1.00 35.91 174 PRO A N 1
ATOM 1349 C CA . PRO A 1 174 ? 13.667 -7.468 14.894 1.00 35.91 174 PRO A CA 1
ATOM 1350 C C . PRO A 1 174 ? 13.900 -6.643 13.620 1.00 35.91 174 PRO A C 1
ATOM 1352 O O . PRO A 1 174 ? 13.126 -6.777 12.664 1.00 35.91 174 PRO A O 1
ATOM 1355 N N . PRO A 1 175 ? 14.886 -5.729 13.621 1.00 36.62 175 PRO A N 1
ATOM 1356 C CA . PRO A 1 175 ? 15.004 -4.704 12.595 1.00 36.62 175 PRO A CA 1
ATOM 1357 C C . PRO A 1 175 ? 15.119 -5.353 11.213 1.00 36.62 175 PRO A C 1
ATOM 1359 O O . PRO A 1 175 ? 16.088 -6.046 10.910 1.00 36.62 175 PRO A O 1
ATOM 1362 N N . ARG A 1 176 ? 14.108 -5.138 10.358 1.00 41.00 176 ARG A N 1
ATOM 1363 C CA . ARG A 1 176 ? 14.107 -5.608 8.958 1.00 41.00 176 ARG A CA 1
ATOM 1364 C C . ARG A 1 176 ? 14.865 -4.665 8.010 1.00 41.00 176 ARG A C 1
ATOM 1366 O O . ARG A 1 176 ? 14.976 -4.959 6.823 1.00 41.00 176 ARG A O 1
ATOM 1373 N N . THR A 1 177 ? 15.429 -3.579 8.539 1.00 37.44 177 THR A N 1
ATOM 1374 C CA . THR A 1 177 ? 16.290 -2.624 7.829 1.00 37.44 177 THR A CA 1
ATOM 1375 C C . THR A 1 177 ? 17.398 -2.179 8.790 1.00 37.44 177 THR A C 1
ATOM 1377 O O . THR A 1 177 ? 17.075 -1.916 9.949 1.00 37.44 177 THR A O 1
ATOM 1380 N N . PRO A 1 178 ? 18.675 -2.082 8.374 1.00 35.44 178 PRO A N 1
ATOM 1381 C CA . PRO A 1 178 ? 19.728 -1.551 9.238 1.00 35.44 178 PRO A CA 1
ATOM 1382 C C . PRO A 1 178 ? 19.423 -0.085 9.574 1.00 35.44 178 PRO A C 1
ATOM 1384 O O . PRO A 1 178 ? 19.548 0.797 8.730 1.00 35.44 178 PRO A O 1
ATOM 1387 N N . SER A 1 179 ? 18.964 0.166 10.798 1.00 38.25 179 SER A N 1
ATOM 1388 C CA . SER A 1 179 ? 18.787 1.506 11.356 1.00 38.25 179 SER A CA 1
ATOM 1389 C C . SER A 1 179 ? 20.044 1.889 12.131 1.00 38.25 179 SER A C 1
ATOM 1391 O O . SER A 1 179 ? 20.411 1.197 13.083 1.00 38.25 179 SER A O 1
ATOM 1393 N N . ILE A 1 180 ? 20.688 2.975 11.707 1.00 37.69 180 ILE A N 1
ATOM 1394 C CA . ILE A 1 180 ? 21.827 3.589 12.392 1.00 37.69 180 ILE A CA 1
ATOM 1395 C C . ILE A 1 180 ? 21.275 4.474 13.513 1.00 37.69 180 ILE A C 1
ATOM 1397 O O . ILE A 1 180 ? 20.347 5.246 13.273 1.00 37.69 180 ILE A O 1
ATOM 1401 N N . TYR A 1 181 ? 21.824 4.374 14.722 1.00 39.38 181 TYR A N 1
ATOM 1402 C CA . TYR A 1 181 ? 21.481 5.282 15.822 1.00 39.38 181 TYR A CA 1
ATOM 1403 C C . TYR A 1 181 ? 22.731 5.733 16.583 1.00 39.38 181 TYR A C 1
ATOM 1405 O O . TYR A 1 181 ? 23.726 5.010 16.639 1.00 39.38 181 TYR A O 1
ATOM 1413 N N . LEU A 1 182 ? 22.668 6.951 17.127 1.00 38.28 182 LEU A N 1
ATOM 1414 C CA . LEU A 1 182 ? 23.725 7.589 17.911 1.00 38.28 182 LEU A CA 1
ATOM 1415 C C . LEU A 1 182 ? 23.566 7.207 19.389 1.00 38.28 182 LEU A C 1
ATOM 1417 O O . LEU A 1 182 ? 22.501 7.430 19.967 1.00 38.28 182 LEU A O 1
ATOM 1421 N N . GLY A 1 183 ? 24.597 6.610 19.981 1.00 44.81 183 GLY A N 1
ATOM 1422 C CA . GLY A 1 183 ? 24.649 6.279 21.403 1.00 44.81 183 GLY A CA 1
ATOM 1423 C C . GLY A 1 183 ? 24.993 7.483 22.282 1.00 44.81 183 GLY A C 1
ATOM 1424 O O . GLY A 1 183 ? 25.508 8.496 21.811 1.00 44.81 183 GLY A O 1
ATOM 1425 N N . GLU A 1 184 ? 24.733 7.357 23.585 1.00 37.44 184 GLU A N 1
ATOM 1426 C CA . GLU A 1 184 ? 25.072 8.373 24.602 1.00 37.44 184 GLU A CA 1
ATOM 1427 C C . GLU A 1 184 ? 26.586 8.623 24.730 1.00 37.44 184 GLU A C 1
ATOM 1429 O O . GLU A 1 184 ? 27.012 9.649 25.254 1.00 37.44 184 GLU A O 1
ATOM 1434 N N . ASP A 1 185 ? 27.399 7.702 24.218 1.00 41.03 185 ASP A N 1
ATOM 1435 C CA . ASP A 1 185 ? 28.854 7.792 24.106 1.00 41.03 185 ASP A CA 1
ATOM 1436 C C . ASP A 1 185 ? 29.327 8.556 22.855 1.00 41.03 185 ASP A C 1
ATOM 1438 O O . ASP A 1 185 ? 30.530 8.711 22.644 1.00 41.03 185 ASP A O 1
ATOM 1442 N N . GLY A 1 186 ? 28.395 9.025 22.018 1.00 35.91 186 GLY A N 1
ATOM 1443 C CA . GLY A 1 186 ? 28.681 9.734 20.774 1.00 35.91 186 GLY A CA 1
ATOM 1444 C C . GLY A 1 186 ? 29.038 8.829 19.590 1.00 35.91 186 GLY A C 1
ATOM 1445 O O . GLY A 1 186 ? 29.414 9.350 18.540 1.00 35.91 186 GLY A O 1
ATOM 1446 N N . ASN A 1 187 ? 28.908 7.502 19.719 1.00 36.00 187 ASN A N 1
ATOM 1447 C CA . ASN A 1 187 ? 29.222 6.551 18.648 1.00 36.00 187 ASN A CA 1
ATOM 1448 C C . ASN A 1 187 ? 27.970 6.088 17.888 1.00 36.00 187 ASN A C 1
ATOM 1450 O O . ASN A 1 187 ? 26.879 5.986 18.447 1.00 36.00 187 ASN A O 1
ATOM 1454 N N . TYR A 1 188 ? 28.129 5.773 16.600 1.00 36.41 188 TYR A N 1
ATOM 1455 C CA . TYR A 1 188 ? 27.056 5.242 15.757 1.00 36.41 188 TYR A CA 1
ATOM 1456 C C . TYR A 1 188 ? 27.056 3.711 15.761 1.00 36.41 188 TYR A C 1
ATOM 1458 O O . TYR A 1 188 ? 28.078 3.084 15.489 1.00 36.41 188 TYR A O 1
ATOM 1466 N N . TYR A 1 189 ? 25.894 3.108 16.013 1.00 38.44 189 TYR A N 1
ATOM 1467 C CA . TYR A 1 189 ? 25.710 1.657 16.058 1.00 38.44 189 TYR A CA 1
ATOM 1468 C C . TYR A 1 189 ? 24.902 1.170 14.850 1.00 38.44 189 TYR A C 1
ATOM 1470 O O . TYR A 1 189 ? 23.958 1.833 14.415 1.00 38.44 189 TYR A O 1
ATOM 1478 N N . SER A 1 190 ? 25.250 -0.005 14.311 1.00 35.75 190 SER A N 1
ATOM 1479 C CA . SER A 1 190 ? 24.496 -0.668 13.238 1.00 35.75 190 SER A CA 1
ATOM 1480 C C . SER A 1 190 ? 24.152 -2.109 13.616 1.00 35.75 190 SER A C 1
ATOM 1482 O O . SER A 1 190 ? 24.928 -2.800 14.275 1.00 35.75 190 SER A O 1
ATOM 1484 N N . TYR A 1 191 ? 22.967 -2.571 13.210 1.00 37.19 191 TYR A N 1
ATOM 1485 C CA . TYR A 1 191 ? 22.528 -3.946 13.440 1.00 37.19 191 TYR A CA 1
ATOM 1486 C C . TYR A 1 191 ? 22.916 -4.835 12.257 1.00 37.19 191 TYR A C 1
ATOM 1488 O O . TYR A 1 191 ? 22.320 -4.739 11.184 1.00 37.19 191 TYR A O 1
ATOM 1496 N N . ALA A 1 192 ? 23.850 -5.760 12.475 1.00 33.66 192 ALA A N 1
ATOM 1497 C CA . ALA A 1 192 ? 24.032 -6.924 11.618 1.00 33.66 192 ALA A CA 1
ATOM 1498 C C . ALA A 1 192 ? 23.456 -8.151 12.340 1.00 33.66 192 ALA A C 1
ATOM 1500 O O . ALA A 1 192 ? 23.919 -8.543 13.410 1.00 33.66 192 ALA A O 1
ATOM 1501 N N . THR A 1 193 ? 22.420 -8.770 11.767 1.00 35.91 193 THR A 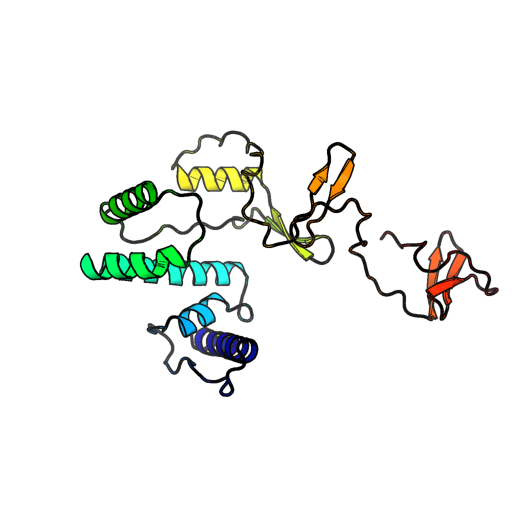N 1
ATOM 1502 C CA . THR A 1 193 ? 21.914 -10.096 12.188 1.00 35.91 193 THR A CA 1
ATOM 1503 C C . THR A 1 193 ? 21.484 -10.243 13.663 1.00 35.91 193 THR A C 1
ATOM 1505 O O . THR A 1 193 ? 21.563 -11.330 14.225 1.00 35.91 193 THR A O 1
ATOM 1508 N N . GLY A 1 194 ? 20.969 -9.180 14.292 1.00 37.06 194 GLY A N 1
ATOM 1509 C CA . GLY A 1 194 ? 20.334 -9.271 15.619 1.00 37.06 194 GLY A CA 1
ATOM 1510 C C . GLY A 1 194 ? 21.296 -9.411 16.809 1.00 37.06 194 GLY A C 1
ATOM 1511 O O . GLY A 1 194 ? 20.867 -9.791 17.895 1.00 37.06 194 GLY A O 1
ATOM 1512 N N . GLN A 1 195 ? 22.579 -9.095 16.627 1.00 33.69 195 GLN A N 1
ATOM 1513 C CA . GLN A 1 195 ? 23.563 -8.960 17.705 1.00 33.69 195 GLN A CA 1
ATOM 1514 C C . GLN A 1 195 ? 24.115 -7.527 17.696 1.00 33.69 195 GLN A C 1
ATOM 1516 O O . GLN A 1 195 ? 24.382 -6.975 16.627 1.00 33.69 195 GLN A O 1
ATOM 1521 N N . ILE A 1 196 ? 24.283 -6.924 18.878 1.00 34.50 196 ILE A N 1
ATOM 1522 C CA . ILE A 1 196 ? 25.014 -5.658 19.028 1.00 34.50 196 ILE A CA 1
ATOM 1523 C C . ILE A 1 196 ? 26.495 -6.001 18.893 1.00 34.50 196 ILE A C 1
ATOM 1525 O O . ILE A 1 196 ? 27.054 -6.668 19.762 1.00 34.50 196 ILE A O 1
ATOM 1529 N N . VAL A 1 197 ? 27.122 -5.580 17.799 1.00 38.16 197 VAL A N 1
ATOM 1530 C CA . VAL A 1 197 ? 28.566 -5.736 17.611 1.00 38.16 197 VAL A CA 1
ATOM 1531 C C . VAL A 1 197 ? 29.209 -4.365 17.833 1.00 38.16 197 VAL A C 1
ATOM 1533 O O . VAL A 1 197 ? 28.909 -3.444 17.073 1.00 38.16 197 VAL A O 1
ATOM 1536 N N . PRO A 1 198 ? 30.073 -4.188 18.851 1.00 31.00 198 PRO A N 1
ATOM 1537 C CA . PRO A 1 198 ? 30.918 -3.008 18.952 1.00 31.00 198 PRO A CA 1
ATOM 1538 C C . PRO A 1 198 ? 31.958 -3.099 17.836 1.00 31.00 198 PRO A C 1
ATOM 1540 O O . PRO A 1 198 ? 32.839 -3.956 17.855 1.00 31.00 198 PRO A O 1
ATOM 1543 N N . GLY A 1 199 ? 31.826 -2.251 16.829 1.00 37.28 199 GLY A N 1
ATOM 1544 C CA . GLY A 1 199 ? 32.748 -2.200 15.707 1.00 37.28 199 GLY A CA 1
ATOM 1545 C C . GLY A 1 199 ? 32.656 -0.842 15.043 1.00 37.28 199 GLY A C 1
ATOM 1546 O O . GLY A 1 199 ? 31.573 -0.266 14.962 1.00 37.28 199 GLY A O 1
ATOM 1547 N N . GLN A 1 200 ? 33.795 -0.321 14.591 1.00 31.38 200 GLN A N 1
ATOM 1548 C CA . GLN A 1 200 ? 33.803 0.880 13.768 1.00 31.38 200 GLN A CA 1
ATOM 1549 C C . GLN A 1 200 ? 32.985 0.636 12.498 1.00 31.38 200 GLN A C 1
ATOM 1551 O O . GLN A 1 200 ? 33.130 -0.386 11.824 1.00 31.38 200 GLN A O 1
ATOM 1556 N N . THR A 1 201 ? 32.113 1.590 12.199 1.00 33.19 201 THR A N 1
ATOM 1557 C CA . THR A 1 201 ? 31.290 1.644 10.996 1.00 33.19 201 THR A CA 1
ATOM 1558 C C . THR A 1 201 ? 32.166 1.521 9.745 1.00 33.19 201 THR A C 1
ATOM 1560 O O . THR A 1 201 ? 33.130 2.278 9.615 1.00 33.19 201 THR A O 1
ATOM 1563 N N . PRO A 1 202 ? 31.845 0.640 8.783 1.00 30.75 202 PRO A N 1
ATOM 1564 C CA . PRO A 1 202 ? 32.335 0.801 7.423 1.00 30.75 202 PRO A CA 1
ATOM 1565 C C . PRO A 1 202 ? 31.736 2.092 6.854 1.00 30.75 202 PRO A C 1
ATOM 1567 O O . PRO A 1 202 ? 30.514 2.222 6.767 1.00 30.75 202 PRO A O 1
ATOM 1570 N N . ASP A 1 203 ? 32.593 3.050 6.516 1.00 34.09 203 ASP A N 1
ATOM 1571 C CA . ASP A 1 203 ? 32.216 4.340 5.933 1.00 34.09 203 ASP A CA 1
ATOM 1572 C C . ASP A 1 203 ? 31.308 4.168 4.683 1.00 34.09 203 ASP A C 1
ATOM 1574 O O . ASP A 1 203 ? 31.684 3.442 3.754 1.00 34.09 203 ASP A O 1
ATOM 1578 N N . PRO A 1 204 ? 30.127 4.824 4.614 1.00 31.92 204 PRO A N 1
ATOM 1579 C CA . PRO A 1 204 ? 29.212 4.761 3.469 1.00 31.92 204 PRO A CA 1
ATOM 1580 C C . PRO A 1 204 ? 29.700 5.457 2.184 1.00 31.92 204 PRO A C 1
ATOM 1582 O O . PRO A 1 204 ? 28.980 5.459 1.179 1.00 31.92 204 PRO A O 1
ATOM 1585 N N . ALA A 1 205 ? 30.897 6.044 2.158 1.00 34.28 205 ALA A N 1
ATOM 1586 C CA . ALA A 1 205 ? 31.445 6.709 0.981 1.00 34.28 205 ALA A CA 1
ATOM 1587 C C . ALA A 1 205 ? 32.474 5.853 0.216 1.00 34.28 205 ALA A C 1
ATOM 1589 O O . ALA A 1 205 ? 33.630 6.237 0.073 1.00 34.28 205 ALA A O 1
ATOM 1590 N N . GLN A 1 206 ? 32.059 4.744 -0.414 1.00 38.47 206 GLN A N 1
ATOM 1591 C CA . GLN A 1 206 ? 32.841 4.225 -1.551 1.00 38.47 206 GLN A CA 1
ATOM 1592 C C . GLN A 1 206 ? 32.626 5.124 -2.778 1.00 38.47 206 GLN A C 1
ATOM 1594 O O . GLN A 1 206 ? 31.764 4.900 -3.635 1.00 38.47 206 GLN A O 1
ATOM 1599 N N . ALA A 1 207 ? 33.368 6.226 -2.826 1.00 40.19 207 ALA A N 1
ATOM 1600 C CA . ALA A 1 207 ? 33.917 6.691 -4.086 1.00 40.19 207 ALA A CA 1
ATOM 1601 C C . ALA A 1 207 ? 35.150 5.818 -4.334 1.00 40.19 207 ALA A C 1
ATOM 1603 O O . ALA A 1 207 ? 36.139 5.941 -3.618 1.00 40.19 207 ALA A O 1
ATOM 1604 N N . ASP A 1 208 ? 35.059 4.885 -5.279 1.00 45.50 208 ASP A N 1
ATOM 1605 C CA . ASP A 1 208 ? 36.198 4.049 -5.647 1.00 45.50 208 ASP A CA 1
ATOM 1606 C C . ASP A 1 208 ? 37.364 4.964 -6.057 1.00 45.50 208 ASP A C 1
ATOM 1608 O O . ASP A 1 208 ? 37.297 5.679 -7.061 1.00 45.50 208 ASP A O 1
ATOM 1612 N N . ALA A 1 209 ? 38.433 4.973 -5.265 1.00 50.66 209 ALA A N 1
ATOM 1613 C CA . ALA A 1 209 ? 39.712 5.505 -5.695 1.00 50.66 209 ALA A CA 1
ATOM 1614 C C . ALA A 1 209 ? 40.242 4.572 -6.790 1.00 50.66 209 ALA A C 1
ATOM 1616 O O . ALA A 1 209 ? 40.652 3.445 -6.515 1.00 50.66 209 ALA A O 1
ATOM 1617 N N . TYR A 1 210 ? 40.188 5.008 -8.048 1.00 55.03 210 TYR A N 1
ATOM 1618 C CA . TYR A 1 210 ? 40.743 4.233 -9.154 1.00 55.03 210 TYR A CA 1
ATOM 1619 C C . TYR A 1 210 ? 42.243 4.519 -9.276 1.00 55.03 210 TYR A C 1
ATOM 1621 O O . TYR A 1 210 ? 42.669 5.675 -9.223 1.00 55.03 210 TYR A O 1
ATOM 1629 N N . VAL A 1 211 ? 43.034 3.461 -9.463 1.00 56.19 211 VAL A N 1
ATOM 1630 C CA . VAL A 1 211 ? 44.479 3.539 -9.719 1.00 56.19 211 VAL A CA 1
ATOM 1631 C C . VAL A 1 211 ? 44.755 4.552 -10.835 1.00 56.19 211 VAL A C 1
ATOM 1633 O O . VAL A 1 211 ? 44.173 4.463 -11.917 1.00 56.19 211 VAL A O 1
ATOM 1636 N N . GLY A 1 212 ? 45.635 5.517 -10.570 1.00 60.94 212 GLY A N 1
ATOM 1637 C CA . GLY A 1 212 ? 46.008 6.582 -11.502 1.00 60.94 212 GLY A CA 1
ATOM 1638 C C . GLY A 1 212 ? 45.203 7.881 -11.386 1.00 60.94 212 GLY A C 1
ATOM 1639 O O . GLY A 1 212 ? 45.501 8.824 -12.117 1.00 60.94 212 GLY A O 1
ATOM 1640 N N . GLN A 1 213 ? 44.215 7.983 -10.487 1.00 64.12 213 GLN A N 1
ATOM 1641 C CA . GLN A 1 213 ? 43.564 9.270 -10.213 1.00 64.12 213 GLN A CA 1
ATOM 1642 C C . GLN A 1 213 ? 44.464 10.220 -9.417 1.00 64.12 213 GLN A C 1
ATOM 1644 O O . GLN A 1 213 ? 45.142 9.803 -8.480 1.00 64.12 213 GLN A O 1
ATOM 1649 N N . THR A 1 214 ? 44.424 11.506 -9.779 1.00 63.41 214 THR A N 1
ATOM 1650 C CA . THR A 1 214 ? 45.213 12.587 -9.173 1.00 63.41 214 THR A CA 1
ATOM 1651 C C . THR A 1 214 ? 44.328 13.579 -8.421 1.00 63.41 214 THR A C 1
ATOM 1653 O O . THR A 1 214 ? 43.304 14.011 -8.953 1.00 63.41 214 THR A O 1
ATOM 1656 N N . TYR A 1 215 ? 44.768 14.024 -7.247 1.00 60.97 215 TYR A N 1
ATOM 1657 C CA . TYR A 1 215 ? 44.067 14.983 -6.393 1.00 60.97 215 TYR A CA 1
ATOM 1658 C C . TYR A 1 215 ? 45.013 16.085 -5.920 1.00 60.97 215 TYR A C 1
ATOM 1660 O O . TYR A 1 215 ? 46.202 15.842 -5.724 1.00 60.97 215 TYR A O 1
ATOM 1668 N N . THR A 1 216 ? 44.488 17.290 -5.694 1.00 54.59 216 THR A N 1
ATOM 1669 C CA . THR A 1 216 ? 45.265 18.406 -5.136 1.00 54.59 216 THR A CA 1
ATOM 1670 C C . THR A 1 216 ? 44.877 18.612 -3.678 1.00 54.59 216 THR A C 1
ATOM 1672 O O . THR A 1 216 ? 43.775 19.072 -3.391 1.00 54.59 216 THR A O 1
ATOM 1675 N N . VAL A 1 217 ? 45.787 18.292 -2.758 1.00 52.56 217 VAL A N 1
ATOM 1676 C CA . VAL A 1 217 ? 45.602 18.452 -1.309 1.00 52.56 217 VAL A CA 1
ATOM 1677 C C . VAL A 1 217 ? 46.567 19.525 -0.824 1.00 52.56 217 VAL A C 1
ATOM 1679 O O . VAL A 1 217 ? 47.776 19.384 -0.981 1.00 52.56 217 VAL A O 1
ATOM 1682 N N . ASN A 1 218 ? 46.047 20.625 -0.272 1.00 48.91 218 ASN A N 1
ATOM 1683 C CA . ASN A 1 218 ? 46.851 21.747 0.240 1.00 48.91 218 ASN A CA 1
ATOM 1684 C C . ASN A 1 218 ? 47.913 22.275 -0.753 1.00 48.91 218 ASN A C 1
ATOM 1686 O O . ASN A 1 218 ? 49.010 22.658 -0.358 1.00 48.91 218 ASN A O 1
ATOM 1690 N N . GLY A 1 219 ? 47.597 22.282 -2.054 1.00 46.22 219 GLY A N 1
ATOM 1691 C CA . GLY A 1 219 ? 48.497 22.752 -3.117 1.00 46.22 219 GLY A CA 1
ATOM 1692 C C . GLY A 1 219 ? 49.496 21.713 -3.644 1.00 46.22 219 GLY A C 1
ATOM 1693 O O . GLY A 1 219 ? 50.252 22.030 -4.559 1.00 46.22 219 GLY A O 1
ATOM 1694 N N . VAL A 1 220 ? 49.479 20.480 -3.127 1.00 48.06 220 VAL A N 1
ATOM 1695 C CA . VAL A 1 220 ? 50.326 19.367 -3.586 1.00 48.06 220 VAL A CA 1
ATOM 1696 C C . VAL A 1 220 ? 49.483 18.351 -4.351 1.00 48.06 220 VAL A C 1
ATOM 1698 O O . VAL A 1 220 ? 48.424 17.931 -3.885 1.00 48.06 220 VAL A O 1
ATOM 1701 N N . THR A 1 221 ? 49.947 17.955 -5.538 1.00 61.19 221 THR A N 1
ATOM 1702 C CA . THR A 1 221 ? 49.293 16.918 -6.346 1.00 61.19 221 THR A CA 1
ATOM 1703 C C . THR A 1 221 ? 49.747 15.533 -5.902 1.00 61.19 221 THR A C 1
ATOM 1705 O O . THR A 1 221 ? 50.940 15.236 -5.925 1.00 61.19 221 THR A O 1
ATOM 1708 N N . VAL A 1 222 ? 48.789 14.686 -5.539 1.00 65.19 222 VAL A N 1
ATOM 1709 C CA . VAL A 1 222 ? 48.997 13.295 -5.124 1.00 65.19 222 VAL A CA 1
ATOM 1710 C C . VAL A 1 222 ? 48.207 12.352 -6.026 1.00 65.19 222 VAL A C 1
ATOM 1712 O O . VAL A 1 222 ? 47.146 12.721 -6.525 1.00 65.19 222 VAL A O 1
ATOM 1715 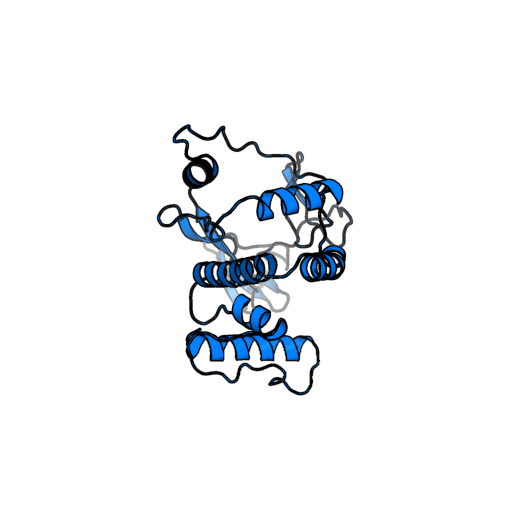N N . THR A 1 223 ? 48.723 11.146 -6.254 1.00 69.62 223 THR A N 1
ATOM 1716 C CA . THR A 1 223 ? 48.152 10.154 -7.181 1.00 69.62 223 THR A CA 1
ATOM 1717 C C . THR A 1 223 ? 47.897 8.837 -6.464 1.00 69.62 223 THR A C 1
ATOM 1719 O O . THR A 1 223 ? 48.657 8.475 -5.573 1.00 69.62 223 THR A O 1
ATOM 1722 N N . VAL A 1 224 ? 46.856 8.102 -6.851 1.00 73.00 224 VAL A N 1
ATOM 1723 C CA . VAL A 1 224 ? 46.584 6.760 -6.316 1.00 73.00 224 VAL A CA 1
ATOM 1724 C C . VAL A 1 224 ? 47.434 5.725 -7.056 1.00 73.00 224 VAL A C 1
ATOM 1726 O O . VAL A 1 224 ? 47.282 5.559 -8.269 1.00 73.00 224 VAL A O 1
ATOM 1729 N N . ASP A 1 225 ? 48.327 5.033 -6.351 1.00 72.12 225 ASP A N 1
ATOM 1730 C CA . ASP A 1 225 ? 49.158 3.966 -6.922 1.00 72.12 225 ASP A CA 1
ATOM 1731 C C . ASP A 1 225 ? 48.376 2.648 -7.122 1.00 72.12 225 ASP A C 1
ATOM 1733 O O . ASP A 1 225 ? 47.208 2.523 -6.752 1.00 72.12 225 ASP A O 1
ATOM 1737 N N . ALA A 1 226 ? 49.014 1.636 -7.722 1.00 71.25 226 ALA A N 1
ATOM 1738 C CA . ALA A 1 226 ? 48.383 0.339 -8.000 1.00 71.25 226 ALA A CA 1
ATOM 1739 C C . ALA A 1 226 ? 47.982 -0.456 -6.743 1.00 71.25 226 ALA A C 1
ATOM 1741 O O . ALA A 1 226 ? 47.193 -1.395 -6.843 1.00 71.25 226 ALA A O 1
ATOM 1742 N N . ALA A 1 227 ? 48.520 -0.088 -5.579 1.00 69.81 227 ALA A N 1
ATOM 1743 C CA . ALA A 1 227 ? 48.196 -0.677 -4.287 1.00 69.81 227 ALA A CA 1
ATOM 1744 C C . ALA A 1 227 ? 47.139 0.140 -3.514 1.00 69.81 227 ALA A C 1
ATOM 1746 O O . ALA A 1 227 ? 46.740 -0.267 -2.424 1.00 69.81 227 ALA A O 1
ATOM 1747 N N . GLY A 1 228 ? 46.655 1.257 -4.072 1.00 63.22 228 GLY A N 1
ATOM 1748 C CA . GLY A 1 228 ? 45.648 2.122 -3.456 1.00 63.22 228 GLY A CA 1
ATOM 1749 C C . GLY A 1 228 ? 46.213 3.161 -2.478 1.00 63.22 228 GLY A C 1
ATOM 1750 O O . GLY A 1 228 ? 45.445 3.769 -1.729 1.00 63.22 228 GLY A O 1
ATOM 1751 N N . ASN A 1 229 ? 47.531 3.379 -2.453 1.00 70.19 229 ASN A N 1
ATOM 1752 C CA . ASN A 1 229 ? 48.159 4.420 -1.637 1.00 70.19 229 ASN A CA 1
ATOM 1753 C C . ASN A 1 229 ? 48.099 5.775 -2.347 1.00 70.19 229 ASN A C 1
ATOM 1755 O O . ASN A 1 229 ? 48.180 5.836 -3.573 1.00 70.19 229 ASN A O 1
ATOM 1759 N N . LEU A 1 230 ? 48.047 6.868 -1.583 1.00 64.06 230 LEU A N 1
ATOM 1760 C CA . LEU A 1 230 ? 48.329 8.197 -2.125 1.00 64.06 230 LEU A CA 1
ATOM 1761 C C . LEU A 1 230 ? 49.836 8.410 -2.153 1.00 64.06 230 LEU A C 1
ATOM 1763 O O . LEU A 1 230 ? 50.478 8.405 -1.101 1.00 64.06 230 LEU A O 1
ATOM 1767 N N . VAL A 1 231 ? 50.381 8.629 -3.344 1.00 66.12 231 VAL A N 1
ATOM 1768 C CA . VAL A 1 231 ? 51.797 8.921 -3.563 1.00 66.12 231 VAL A CA 1
ATOM 1769 C C . VAL A 1 231 ? 52.002 10.333 -4.103 1.00 66.12 231 VAL A C 1
ATOM 1771 O O . VAL A 1 231 ? 51.165 10.859 -4.841 1.00 66.12 231 VAL A O 1
ATOM 1774 N N . ASP A 1 232 ? 53.111 10.964 -3.728 1.00 71.56 232 ASP A N 1
ATOM 1775 C CA . ASP A 1 232 ? 53.538 12.236 -4.313 1.00 71.56 232 ASP A CA 1
ATOM 1776 C C . ASP A 1 232 ? 54.117 12.042 -5.732 1.00 71.56 232 ASP A C 1
ATOM 1778 O O . ASP A 1 232 ? 54.245 10.926 -6.239 1.00 71.56 232 ASP A O 1
ATOM 1782 N N . GLN A 1 233 ? 54.499 13.137 -6.395 1.00 70.12 233 GLN A N 1
ATOM 1783 C CA . GLN A 1 233 ? 55.099 13.094 -7.739 1.00 70.12 233 GLN A CA 1
ATOM 1784 C C . GLN A 1 233 ? 56.456 12.365 -7.801 1.00 70.12 233 GLN A C 1
ATOM 1786 O O . GLN A 1 233 ? 56.926 12.053 -8.893 1.00 70.12 233 GLN A O 1
ATOM 1791 N N . SER A 1 234 ? 57.086 12.098 -6.654 1.00 68.44 234 SER A N 1
ATOM 1792 C CA . SER A 1 234 ? 58.339 11.341 -6.543 1.00 68.44 234 SER A CA 1
ATOM 1793 C C . SER A 1 234 ? 58.102 9.862 -6.206 1.00 68.44 234 SER A C 1
ATOM 1795 O O . SER A 1 234 ? 59.063 9.101 -6.116 1.00 68.44 234 SER A O 1
ATOM 1797 N N . GLY A 1 235 ? 56.841 9.442 -6.044 1.00 59.69 235 GLY A N 1
ATOM 1798 C CA . GLY A 1 235 ? 56.450 8.070 -5.727 1.00 59.69 235 GLY A CA 1
ATOM 1799 C C . GLY A 1 235 ? 56.517 7.717 -4.239 1.00 59.69 235 GLY A C 1
ATOM 1800 O O . GLY A 1 235 ? 56.398 6.541 -3.899 1.00 59.69 235 GLY A O 1
ATOM 1801 N N . ASN A 1 236 ? 56.695 8.694 -3.344 1.00 64.94 236 ASN A N 1
ATOM 1802 C CA . ASN A 1 236 ? 56.688 8.431 -1.905 1.00 64.94 236 ASN A CA 1
ATOM 1803 C C . ASN A 1 236 ? 55.254 8.322 -1.391 1.00 64.94 236 ASN A C 1
ATOM 1805 O O . ASN A 1 236 ? 54.400 9.132 -1.751 1.00 64.94 236 ASN A O 1
ATOM 1809 N N . ILE A 1 237 ? 55.005 7.359 -0.504 1.00 66.38 237 ILE A N 1
ATOM 1810 C CA . ILE A 1 237 ? 53.690 7.158 0.112 1.00 66.38 237 ILE A CA 1
ATOM 1811 C C . ILE A 1 237 ? 53.408 8.302 1.090 1.00 66.38 237 ILE A C 1
ATOM 1813 O O . ILE A 1 237 ? 54.048 8.419 2.133 1.00 66.38 237 ILE A O 1
ATOM 1817 N N . VAL A 1 238 ? 52.420 9.125 0.748 1.00 60.25 238 VAL A N 1
ATOM 1818 C CA . VAL A 1 238 ? 51.890 10.213 1.579 1.00 60.25 238 VAL A CA 1
ATOM 1819 C C . VAL A 1 238 ? 50.839 9.673 2.549 1.00 60.25 238 VAL A C 1
ATOM 1821 O O . VAL A 1 238 ? 50.786 10.096 3.701 1.00 60.25 238 VAL A O 1
ATOM 1824 N N . ALA A 1 239 ? 50.024 8.713 2.104 1.00 60.72 239 ALA A N 1
ATOM 1825 C CA . ALA A 1 239 ? 49.079 7.995 2.953 1.00 60.72 239 ALA A CA 1
ATOM 1826 C C . ALA A 1 239 ? 48.829 6.579 2.416 1.00 60.72 239 ALA A C 1
ATOM 1828 O O . ALA A 1 239 ? 48.651 6.383 1.212 1.00 60.72 239 ALA A O 1
ATOM 1829 N N . ALA A 1 240 ? 48.808 5.594 3.313 1.00 62.03 240 ALA A N 1
ATOM 1830 C CA . ALA A 1 240 ? 48.600 4.196 2.955 1.00 62.03 240 ALA A CA 1
ATOM 1831 C C . ALA A 1 240 ? 47.127 3.908 2.626 1.00 62.03 240 ALA A C 1
ATOM 1833 O O . ALA A 1 240 ? 46.221 4.578 3.123 1.00 62.03 240 ALA A O 1
ATOM 1834 N N . ALA A 1 241 ? 46.871 2.897 1.798 1.00 59.19 241 ALA A N 1
ATOM 1835 C CA . ALA A 1 241 ? 45.516 2.483 1.449 1.00 59.19 241 ALA A CA 1
ATOM 1836 C C . ALA A 1 241 ? 44.635 2.283 2.702 1.00 59.19 241 ALA A C 1
ATOM 1838 O O . ALA A 1 241 ? 45.008 1.574 3.638 1.00 59.19 241 ALA A O 1
ATOM 1839 N N . GLY A 1 242 ? 43.466 2.930 2.726 1.00 58.28 242 GLY A N 1
ATOM 1840 C CA . GLY A 1 242 ? 42.505 2.847 3.833 1.00 58.28 242 GLY A CA 1
ATOM 1841 C C . GLY A 1 242 ? 42.765 3.786 5.019 1.00 58.28 242 GLY A C 1
ATOM 1842 O O . GLY A 1 242 ? 41.916 3.864 5.901 1.00 58.28 242 GLY A O 1
ATOM 1843 N N . THR A 1 243 ? 43.881 4.527 5.051 1.00 51.81 243 THR A N 1
ATOM 1844 C CA . THR A 1 243 ? 44.171 5.503 6.125 1.00 51.81 243 THR A CA 1
ATOM 1845 C C . THR A 1 243 ? 43.821 6.944 5.752 1.00 51.81 243 THR A C 1
ATOM 1847 O O . THR A 1 243 ? 44.098 7.865 6.517 1.00 51.81 243 THR A O 1
ATOM 1850 N N . TRP A 1 244 ? 43.268 7.161 4.562 1.00 53.75 244 TRP A N 1
ATOM 1851 C CA . TRP A 1 244 ? 42.897 8.472 4.040 1.00 53.75 244 TRP A CA 1
ATOM 1852 C C . TRP A 1 244 ? 41.511 8.409 3.406 1.00 53.75 244 TRP A C 1
ATOM 1854 O O . TRP A 1 244 ? 41.132 7.395 2.821 1.00 53.75 244 TRP A O 1
ATOM 1864 N N . GLN A 1 245 ? 40.761 9.504 3.522 1.00 55.16 245 GLN A N 1
ATOM 1865 C CA . GLN A 1 245 ? 39.444 9.682 2.917 1.00 55.16 245 GLN A CA 1
ATOM 1866 C C . GLN A 1 245 ? 39.282 11.150 2.513 1.00 55.16 245 GLN A C 1
ATOM 1868 O O . GLN A 1 245 ? 39.693 12.045 3.253 1.00 55.16 245 GLN A O 1
ATOM 1873 N N . PHE A 1 246 ? 38.708 11.410 1.337 1.00 45.38 246 PHE A N 1
ATOM 1874 C CA . PHE A 1 246 ? 38.356 12.772 0.939 1.00 45.38 246 PHE A CA 1
ATOM 1875 C C . PHE A 1 246 ? 37.019 13.149 1.573 1.00 45.38 246 PHE A C 1
ATOM 1877 O O . PHE A 1 246 ? 35.996 12.547 1.256 1.00 45.38 246 PHE A O 1
ATOM 1884 N N . GLN A 1 247 ? 37.016 14.168 2.431 1.00 48.34 247 GLN A N 1
ATOM 1885 C CA . GLN A 1 247 ? 35.790 14.902 2.737 1.00 48.34 247 GLN A CA 1
ATOM 1886 C C . GLN A 1 247 ? 35.498 15.837 1.556 1.00 48.34 247 GLN A C 1
ATOM 1888 O O . GLN A 1 247 ? 36.364 16.628 1.176 1.00 48.34 247 GLN A O 1
ATOM 1893 N N . GLN A 1 248 ? 34.314 15.709 0.951 1.00 39.22 248 GLN A N 1
ATOM 1894 C CA . GLN A 1 248 ? 33.733 16.779 0.132 1.00 39.22 248 GLN A CA 1
ATOM 1895 C C . GLN A 1 248 ? 32.957 17.739 1.023 1.00 39.22 248 GLN A C 1
ATOM 1897 O O . GLN A 1 248 ? 32.241 17.237 1.917 1.00 39.22 248 GLN A O 1
#